Protein AF-A0AAP0MNE0-F1 (afdb_monomer)

Mean predicted aligned error: 12.61 Å

Organism: NCBI:txid2935761

Foldseek 3Di:
DPDDDPVNVVLVVLLVVLVVVCVVPLQPLVSLVVNLVSCVVVVNPVVSVVSVVSSVPPNPLVVLLVVLVVVCVVCLQDVVSLVVNLVSCVVDHQLVVSLVSLVVSCVSHVPNPVSLLVSLLSVCVRVVLPVVPCPSNLVSLLSLLVSDPVSVVSLVVSLVSCLVPDLVSSQVSLVSVCVRPPDPDPPVVVSVVSNVVSVVD

Radius of gyration: 24.36 Å; Cα contacts (8 Å, |Δi|>4): 151; chains: 1; bounding box: 67×33×64 Å

pLDDT: mean 77.34, std 8.61, range [44.5, 90.19]

Structure (mmCIF, N/CA/C/O backbone):
data_AF-A0AAP0MNE0-F1
#
_entry.id   AF-A0AAP0MNE0-F1
#
loop_
_atom_site.group_PDB
_atom_site.id
_atom_site.type_symbol
_atom_site.label_atom_id
_atom_site.label_alt_id
_atom_site.label_comp_id
_atom_site.label_asym_id
_atom_site.label_entity_id
_atom_site.label_seq_id
_atom_site.pdbx_PDB_ins_code
_atom_site.Cartn_x
_atom_site.Cartn_y
_atom_site.Cartn_z
_atom_site.occupancy
_atom_site.B_iso_or_equiv
_atom_site.auth_seq_id
_atom_site.auth_comp_id
_atom_site.auth_asym_id
_atom_site.auth_atom_id
_atom_site.pdbx_PDB_model_num
ATOM 1 N N . MET A 1 1 ? 47.332 -18.007 -35.245 1.00 44.50 1 MET A N 1
ATOM 2 C CA . MET A 1 1 ? 46.512 -16.794 -35.451 1.00 44.50 1 MET A CA 1
ATOM 3 C C . MET A 1 1 ? 45.073 -17.239 -35.629 1.00 44.50 1 MET A C 1
ATOM 5 O O . MET A 1 1 ? 44.729 -17.752 -36.686 1.00 44.50 1 MET A O 1
ATOM 9 N N . THR A 1 2 ? 44.272 -17.176 -34.568 1.00 50.00 2 THR A N 1
ATOM 10 C CA . THR A 1 2 ? 42.841 -17.500 -34.613 1.00 50.00 2 THR A CA 1
ATOM 11 C C . THR A 1 2 ? 42.159 -16.516 -35.562 1.00 50.00 2 THR A C 1
ATOM 13 O O . THR A 1 2 ? 42.175 -15.311 -35.324 1.00 50.00 2 THR A O 1
ATOM 16 N N . ARG A 1 3 ? 41.641 -17.015 -36.692 1.00 56.16 3 ARG A N 1
ATOM 17 C CA . ARG A 1 3 ? 40.827 -16.216 -37.614 1.00 56.16 3 ARG A CA 1
ATOM 18 C C . ARG A 1 3 ? 39.570 -15.810 -36.853 1.00 56.16 3 ARG A C 1
ATOM 20 O O . ARG A 1 3 ? 38.719 -16.656 -36.611 1.00 56.16 3 ARG A O 1
ATOM 27 N N . VAL A 1 4 ? 39.495 -14.549 -36.435 1.00 61.28 4 VAL A N 1
ATOM 28 C CA . VAL A 1 4 ? 38.263 -13.978 -35.884 1.00 61.28 4 VAL A CA 1
ATOM 29 C C . VAL A 1 4 ? 37.208 -14.082 -36.979 1.00 61.28 4 VAL A C 1
ATOM 31 O O . VAL A 1 4 ? 37.441 -13.624 -38.100 1.00 61.28 4 VAL A O 1
ATOM 34 N N . ASN A 1 5 ? 36.094 -14.748 -36.681 1.00 76.12 5 ASN A N 1
ATOM 35 C CA . ASN A 1 5 ? 34.990 -14.884 -37.617 1.00 76.12 5 ASN A CA 1
ATOM 36 C C . ASN A 1 5 ? 34.454 -13.472 -37.947 1.00 76.12 5 ASN A C 1
ATOM 38 O O . ASN A 1 5 ? 34.131 -12.724 -37.019 1.00 76.12 5 ASN A O 1
ATOM 42 N N . PRO A 1 6 ? 34.369 -13.070 -39.230 1.00 72.62 6 PRO A N 1
ATOM 43 C CA . PRO A 1 6 ? 33.834 -11.766 -39.619 1.00 72.62 6 PRO A CA 1
ATOM 44 C C . PRO A 1 6 ? 32.443 -11.479 -39.039 1.00 72.62 6 PRO A C 1
ATOM 46 O O . PRO A 1 6 ? 32.148 -10.334 -38.706 1.00 72.62 6 PRO A O 1
ATOM 49 N N . GLU A 1 7 ? 31.610 -12.507 -38.866 1.00 73.19 7 GLU A N 1
ATOM 50 C CA . GLU A 1 7 ? 30.277 -12.370 -38.268 1.00 73.19 7 GLU A CA 1
ATOM 51 C C . GLU A 1 7 ? 30.346 -12.021 -36.774 1.00 73.19 7 GLU A C 1
ATOM 53 O O . GLU A 1 7 ? 29.685 -11.082 -36.335 1.00 73.19 7 GLU A O 1
ATOM 58 N N . GLU A 1 8 ? 31.218 -12.684 -36.009 1.00 74.25 8 GLU A N 1
ATOM 59 C CA . GLU A 1 8 ? 31.433 -12.386 -34.582 1.00 74.25 8 GLU A CA 1
ATOM 60 C C . GLU A 1 8 ? 31.978 -10.964 -34.371 1.00 74.25 8 GLU A C 1
ATOM 62 O O . GLU A 1 8 ? 31.623 -10.283 -33.406 1.00 74.25 8 GLU A O 1
ATOM 67 N N . TYR A 1 9 ? 32.815 -10.482 -35.295 1.00 73.94 9 TYR A N 1
ATOM 68 C CA . TYR A 1 9 ? 33.332 -9.114 -35.268 1.00 73.94 9 TYR A CA 1
ATOM 69 C C . TYR A 1 9 ? 32.230 -8.069 -35.505 1.00 73.94 9 TYR A C 1
ATOM 71 O O . TYR A 1 9 ? 32.172 -7.053 -34.806 1.00 73.94 9 TYR A O 1
ATOM 79 N N . LEU A 1 10 ? 31.327 -8.323 -36.458 1.00 74.94 10 LEU A N 1
ATOM 80 C CA . LEU A 1 10 ? 30.191 -7.445 -36.749 1.00 74.94 10 LEU A CA 1
ATOM 81 C C . LEU A 1 10 ? 29.183 -7.411 -35.592 1.00 74.94 10 LEU A C 1
ATOM 83 O O . LEU A 1 10 ? 28.689 -6.335 -35.248 1.00 74.94 10 LEU A O 1
ATOM 87 N N . GLU A 1 11 ? 28.916 -8.550 -34.951 1.00 77.50 11 GLU A N 1
ATOM 88 C CA . GLU A 1 11 ? 28.078 -8.619 -33.748 1.00 77.50 11 GLU A CA 1
ATOM 89 C C . GLU A 1 11 ? 28.698 -7.827 -32.584 1.00 77.50 11 GLU A C 1
ATOM 91 O O . GLU A 1 11 ? 28.041 -6.984 -31.967 1.00 77.50 11 GLU A O 1
ATOM 96 N N . ALA A 1 12 ? 29.998 -7.995 -32.326 1.00 75.75 12 ALA A N 1
ATOM 97 C CA . ALA A 1 12 ? 30.698 -7.237 -31.290 1.00 75.75 12 ALA A CA 1
ATOM 98 C C . ALA A 1 12 ? 30.634 -5.714 -31.522 1.00 75.75 12 ALA A C 1
ATOM 100 O O . ALA A 1 12 ? 30.436 -4.949 -30.569 1.00 75.75 12 ALA A O 1
ATOM 101 N N . LEU A 1 13 ? 30.739 -5.269 -32.779 1.00 79.06 13 LEU A N 1
ATOM 102 C CA . LEU A 1 13 ? 30.602 -3.861 -33.149 1.00 79.06 13 LEU A CA 1
ATOM 103 C C . LEU A 1 13 ? 29.180 -3.348 -32.867 1.00 79.06 13 LEU A C 1
ATOM 105 O O . LEU A 1 13 ? 29.029 -2.344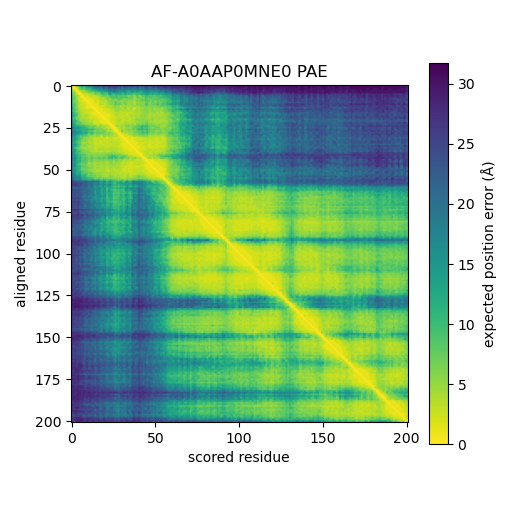 -32.165 1.00 79.06 13 LEU A O 1
ATOM 109 N N . GLN A 1 14 ? 28.149 -4.088 -33.294 1.00 82.44 14 GLN A N 1
ATOM 110 C CA . GLN A 1 14 ? 26.742 -3.760 -33.027 1.00 82.44 14 GLN A CA 1
ATOM 111 C C . GLN A 1 14 ? 26.446 -3.668 -31.523 1.00 82.44 14 GLN A C 1
ATOM 113 O O . GLN A 1 14 ? 25.808 -2.715 -31.068 1.00 82.44 14 GLN A O 1
ATOM 118 N N . LYS A 1 15 ? 26.950 -4.615 -30.719 1.00 82.06 15 LYS A N 1
ATOM 119 C CA . LYS A 1 15 ? 26.852 -4.577 -29.249 1.00 82.06 15 LYS A CA 1
ATOM 120 C C . LYS A 1 15 ? 27.493 -3.310 -28.676 1.00 82.06 15 LYS A C 1
ATOM 122 O O . LYS A 1 15 ? 26.913 -2.683 -27.787 1.00 82.06 15 LYS A O 1
ATOM 127 N N . SER A 1 16 ? 28.673 -2.932 -29.172 1.00 82.25 16 SER A N 1
ATOM 128 C CA . SER A 1 16 ? 29.427 -1.769 -28.690 1.00 82.25 16 SER A CA 1
ATOM 129 C C . SER A 1 16 ? 28.726 -0.438 -28.991 1.00 82.25 16 SER A C 1
ATOM 131 O O . SER A 1 16 ? 28.675 0.442 -28.126 1.00 82.25 16 SER A O 1
ATOM 133 N N . ASP A 1 17 ? 28.107 -0.318 -30.165 1.00 85.31 17 ASP A N 1
ATOM 134 C CA . ASP A 1 17 ? 27.377 0.880 -30.581 1.00 85.31 17 ASP A CA 1
ATOM 135 C C . ASP A 1 17 ? 26.067 1.038 -29.805 1.00 85.31 17 ASP A C 1
ATOM 137 O O . ASP A 1 17 ? 25.749 2.133 -29.328 1.00 85.31 17 ASP A O 1
ATOM 141 N N . LEU A 1 18 ? 25.345 -0.067 -29.587 1.00 84.06 18 LEU A N 1
ATOM 142 C CA . LEU A 1 18 ? 24.155 -0.094 -28.734 1.00 84.06 18 LEU A CA 1
ATOM 143 C C . LEU A 1 18 ? 24.494 0.308 -27.294 1.00 84.06 18 LEU A C 1
ATOM 145 O O . LEU A 1 18 ? 23.802 1.142 -26.708 1.00 84.06 18 LEU A O 1
ATOM 149 N N . LEU A 1 19 ? 25.592 -0.214 -26.741 1.00 83.38 19 LEU A N 1
ATOM 150 C CA . LEU A 1 19 ? 26.056 0.151 -25.404 1.00 83.38 19 LEU A CA 1
ATOM 151 C C . LEU A 1 19 ? 26.448 1.634 -25.318 1.00 83.38 19 LEU A C 1
ATOM 153 O O . LEU A 1 19 ? 26.125 2.299 -24.331 1.00 83.38 19 LEU A O 1
ATOM 157 N N . ARG A 1 20 ? 27.118 2.174 -26.344 1.00 85.50 20 ARG A N 1
ATOM 158 C CA . ARG A 1 20 ? 27.450 3.605 -26.426 1.00 85.50 20 ARG A CA 1
ATOM 159 C C . ARG A 1 20 ? 26.179 4.456 -26.442 1.00 85.50 20 ARG A C 1
ATOM 161 O O . ARG A 1 20 ? 26.101 5.434 -25.705 1.00 85.50 20 ARG A O 1
ATOM 168 N N . SER A 1 21 ? 25.169 4.057 -27.214 1.00 82.12 21 SER A N 1
ATOM 169 C CA . SER A 1 21 ? 23.877 4.750 -27.287 1.00 82.12 21 SER A CA 1
ATOM 170 C C . SER A 1 21 ? 23.129 4.738 -25.947 1.00 82.12 21 SER A C 1
ATOM 172 O O . SER A 1 21 ? 22.642 5.778 -25.508 1.00 82.12 21 SER A O 1
ATOM 174 N N . ILE A 1 22 ? 23.119 3.598 -25.248 1.00 81.44 22 ILE A N 1
ATOM 175 C CA . ILE A 1 22 ? 22.543 3.468 -23.900 1.00 81.44 22 ILE A CA 1
ATOM 176 C C . ILE A 1 22 ? 23.259 4.380 -22.893 1.00 81.44 22 ILE A C 1
ATOM 178 O O . ILE A 1 22 ? 22.603 5.028 -22.081 1.00 81.44 22 ILE A O 1
ATOM 182 N N . LYS A 1 23 ? 24.595 4.470 -22.949 1.00 80.50 23 LYS A N 1
ATOM 183 C CA . LYS A 1 23 ? 25.370 5.369 -22.074 1.00 80.50 23 LYS A CA 1
ATOM 184 C C . LYS A 1 23 ? 25.090 6.847 -22.350 1.00 80.50 23 LYS A C 1
ATOM 186 O O . LYS A 1 23 ? 25.072 7.629 -21.408 1.00 80.50 23 LYS A O 1
ATOM 191 N N . MET A 1 24 ? 24.870 7.217 -23.611 1.00 81.50 24 MET A N 1
ATOM 192 C CA . MET A 1 24 ? 24.566 8.599 -24.002 1.00 81.50 24 MET A CA 1
ATOM 193 C C . MET A 1 24 ? 23.132 9.011 -23.659 1.00 81.50 24 MET A C 1
ATOM 195 O O . MET A 1 24 ? 22.892 10.159 -23.302 1.00 81.50 24 MET A O 1
ATOM 199 N N . ASN A 1 25 ? 22.168 8.093 -23.763 1.00 73.12 25 ASN A N 1
ATOM 200 C CA . ASN A 1 25 ? 20.778 8.359 -23.419 1.00 73.12 25 ASN A CA 1
ATOM 201 C C . ASN A 1 25 ? 20.112 7.116 -22.815 1.00 73.12 25 ASN A C 1
ATOM 203 O O . ASN A 1 25 ? 19.477 6.322 -23.517 1.00 73.12 25 ASN A O 1
ATOM 207 N N . ARG A 1 26 ? 20.200 6.988 -21.484 1.00 70.94 26 ARG A N 1
ATOM 208 C CA . ARG A 1 26 ? 19.549 5.901 -20.735 1.00 70.94 26 ARG A CA 1
ATOM 209 C C . ARG A 1 26 ? 18.022 5.924 -20.834 1.00 70.94 26 ARG A C 1
ATOM 211 O O . ARG A 1 26 ? 17.403 4.877 -20.655 1.00 70.94 26 ARG A O 1
ATOM 218 N N . LYS A 1 27 ? 17.411 7.064 -21.186 1.00 68.00 27 LYS A N 1
ATOM 219 C CA . LYS A 1 27 ? 15.955 7.196 -21.342 1.00 68.00 27 LYS A CA 1
ATOM 220 C C . LYS A 1 27 ? 15.423 6.658 -22.682 1.00 68.00 27 LYS A C 1
ATOM 222 O O . LYS A 1 27 ? 14.220 6.650 -22.927 1.00 68.00 27 LYS A O 1
ATOM 227 N N . ASN A 1 28 ? 16.280 6.205 -23.592 1.00 73.94 28 ASN A N 1
ATOM 228 C CA . ASN A 1 28 ? 15.801 5.680 -24.864 1.00 73.94 28 ASN A CA 1
ATOM 229 C C . ASN A 1 28 ? 15.462 4.186 -24.760 1.00 73.94 28 ASN A C 1
ATOM 231 O O . ASN A 1 28 ? 16.306 3.330 -25.005 1.00 73.94 28 ASN A O 1
ATOM 235 N N . ALA A 1 29 ? 14.204 3.846 -24.473 1.00 66.25 29 ALA A N 1
ATOM 236 C CA . ALA A 1 29 ? 13.757 2.448 -24.412 1.00 66.25 29 ALA A CA 1
ATOM 237 C C . ALA A 1 29 ? 14.027 1.653 -25.715 1.00 66.25 29 ALA A C 1
ATOM 239 O O . ALA A 1 29 ? 14.182 0.429 -25.679 1.00 66.25 29 ALA A O 1
ATOM 240 N N . LYS A 1 30 ? 14.140 2.334 -26.869 1.00 74.38 30 LYS A N 1
ATOM 241 C CA . LYS A 1 30 ? 14.378 1.701 -28.177 1.00 74.38 30 LYS A CA 1
ATOM 242 C C . LYS A 1 30 ? 15.783 1.104 -28.323 1.00 74.38 30 LYS A C 1
ATOM 244 O O . LYS A 1 30 ? 15.965 0.265 -29.198 1.00 74.38 30 LYS A O 1
ATOM 249 N N . THR A 1 31 ? 16.757 1.485 -27.490 1.00 81.88 31 THR A N 1
ATOM 250 C CA . THR A 1 31 ? 18.142 0.965 -27.543 1.00 81.88 31 THR A CA 1
ATOM 251 C C . THR A 1 31 ? 18.363 -0.215 -26.595 1.00 81.88 31 THR A C 1
ATOM 253 O O . THR A 1 31 ? 19.124 -1.129 -26.913 1.00 81.88 31 THR A O 1
ATOM 256 N N . TRP A 1 32 ? 17.629 -0.261 -25.480 1.00 81.50 32 TRP A N 1
ATOM 257 C CA . TRP A 1 32 ? 17.704 -1.335 -24.486 1.00 81.50 32 TRP A CA 1
ATOM 258 C C . TRP A 1 32 ? 17.195 -2.687 -25.003 1.00 81.50 32 TRP A C 1
ATOM 260 O O . TRP A 1 32 ? 17.812 -3.719 -24.741 1.00 81.50 32 TRP A O 1
ATOM 270 N N . ILE A 1 33 ? 16.104 -2.702 -25.780 1.00 81.69 33 ILE A N 1
ATOM 271 C CA . ILE A 1 33 ? 15.502 -3.948 -26.290 1.00 81.69 33 ILE A CA 1
ATOM 272 C C . ILE A 1 33 ? 16.422 -4.666 -27.302 1.00 81.69 33 ILE A C 1
ATOM 274 O O . ILE A 1 33 ? 16.645 -5.871 -27.145 1.00 81.69 33 ILE A O 1
ATOM 278 N N . PRO A 1 34 ? 16.987 -3.993 -28.328 1.00 84.88 34 PRO A N 1
ATOM 279 C CA . PRO A 1 34 ? 17.970 -4.612 -29.218 1.00 84.88 34 PRO A CA 1
ATOM 280 C C . PRO A 1 34 ? 19.219 -5.109 -28.482 1.00 84.88 34 PRO A C 1
ATOM 282 O O . PRO A 1 34 ? 19.683 -6.213 -28.759 1.00 84.88 34 PRO A O 1
ATOM 285 N N . TYR A 1 35 ? 19.717 -4.350 -27.501 1.00 83.44 35 TYR A N 1
ATOM 286 C CA . TYR A 1 35 ? 20.879 -4.748 -26.703 1.00 83.44 35 TYR A CA 1
ATOM 287 C C . TYR A 1 35 ? 20.601 -6.011 -25.870 1.00 83.44 35 TYR A C 1
ATOM 289 O O . TYR A 1 35 ? 21.384 -6.960 -25.903 1.00 83.44 35 TYR A O 1
ATOM 297 N N . ALA A 1 36 ? 19.438 -6.100 -25.219 1.00 83.31 36 AL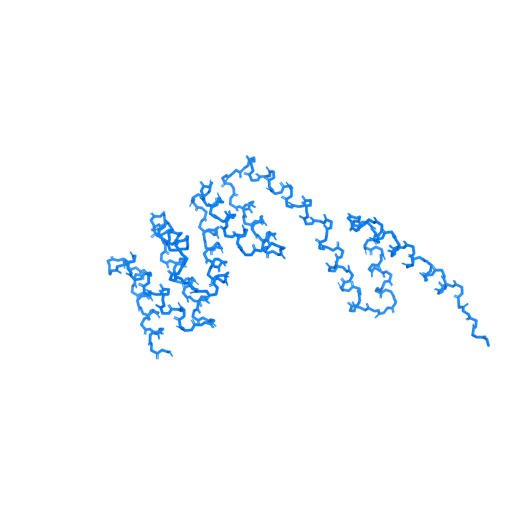A A N 1
ATOM 298 C CA . ALA A 1 36 ? 19.011 -7.304 -24.504 1.00 83.31 36 ALA A CA 1
ATOM 299 C C . ALA A 1 36 ? 18.889 -8.533 -25.423 1.00 83.31 36 ALA A C 1
ATOM 301 O O . ALA A 1 36 ? 19.286 -9.637 -25.048 1.00 83.31 36 ALA A O 1
ATOM 302 N N . ARG A 1 37 ? 18.373 -8.356 -26.650 1.00 83.50 37 ARG A N 1
ATOM 303 C CA . ARG A 1 37 ? 18.302 -9.437 -27.651 1.00 83.50 37 ARG A CA 1
ATOM 304 C C . ARG A 1 37 ? 19.687 -9.915 -28.073 1.00 83.50 37 ARG A C 1
ATOM 306 O O . ARG A 1 37 ? 19.869 -11.119 -28.234 1.00 83.50 37 ARG A O 1
ATOM 313 N N . HIS A 1 38 ? 20.645 -9.002 -28.216 1.00 84.56 38 HIS A N 1
ATOM 314 C CA . HIS A 1 38 ? 22.028 -9.346 -28.531 1.00 84.56 38 HIS A CA 1
ATOM 315 C C . HIS A 1 38 ? 22.671 -10.175 -27.411 1.00 84.56 38 HIS A C 1
ATOM 317 O O . HIS A 1 38 ? 23.262 -11.218 -27.672 1.00 84.56 38 HIS A O 1
ATOM 323 N N . VAL A 1 39 ? 22.526 -9.748 -26.153 1.00 82.00 39 VAL A N 1
ATOM 324 C CA . VAL A 1 39 ? 23.064 -10.477 -24.988 1.00 82.00 39 VAL A CA 1
ATOM 325 C C . VAL A 1 39 ? 22.415 -11.861 -24.853 1.00 82.00 39 VAL A C 1
ATOM 327 O O . VAL A 1 39 ? 23.096 -12.842 -24.566 1.00 82.00 39 VAL A O 1
ATOM 330 N N . LYS A 1 40 ? 21.115 -11.975 -25.157 1.00 82.88 40 LYS A N 1
ATOM 331 C CA . LYS A 1 40 ? 20.410 -13.264 -25.196 1.00 82.88 40 LYS A CA 1
ATOM 332 C C . LYS A 1 40 ? 20.950 -14.201 -26.286 1.00 82.88 40 LYS A C 1
ATOM 334 O O . LYS A 1 40 ? 21.098 -15.390 -26.022 1.00 82.88 40 LYS A O 1
ATOM 339 N N . ARG A 1 41 ? 21.213 -13.694 -27.499 1.00 81.12 41 ARG A N 1
ATOM 340 C CA . ARG A 1 41 ? 21.762 -14.497 -28.614 1.00 81.12 41 ARG A CA 1
ATOM 341 C C . ARG A 1 41 ? 23.159 -15.038 -28.314 1.00 81.12 41 ARG A C 1
ATOM 343 O O . ARG A 1 41 ? 23.447 -16.159 -28.703 1.00 81.12 41 ARG A O 1
ATOM 350 N N . ALA A 1 42 ? 23.954 -14.296 -27.546 1.00 78.56 42 ALA A N 1
ATOM 351 C CA . ALA A 1 42 ? 25.267 -14.729 -27.067 1.00 78.56 42 ALA A CA 1
ATOM 352 C C . ALA A 1 42 ? 25.217 -15.826 -25.974 1.00 78.56 42 ALA A C 1
ATOM 354 O O . ALA A 1 42 ? 26.255 -16.224 -25.460 1.00 78.56 42 ALA A O 1
ATOM 355 N N . GLY A 1 43 ? 24.028 -16.309 -25.585 1.00 78.88 43 GLY A N 1
ATOM 356 C CA . GLY A 1 43 ? 23.858 -17.362 -24.574 1.00 78.88 43 GLY A CA 1
ATOM 357 C C . GLY A 1 43 ? 23.865 -16.872 -23.119 1.00 78.88 43 GLY A C 1
ATOM 358 O O . GLY A 1 43 ? 23.651 -17.659 -22.199 1.00 78.88 43 GLY A O 1
ATOM 359 N N . GLU A 1 44 ? 24.034 -15.570 -22.877 1.00 81.38 44 GLU A N 1
ATOM 360 C CA . GLU A 1 44 ? 24.127 -14.987 -21.533 1.00 81.38 44 GLU A CA 1
ATOM 361 C C . GLU A 1 44 ? 22.740 -14.614 -20.967 1.00 81.38 44 GLU A C 1
ATOM 363 O O . GLU A 1 44 ? 22.389 -13.442 -20.804 1.00 81.38 44 GLU A O 1
ATOM 368 N N . LEU A 1 45 ? 21.912 -15.614 -20.646 1.00 76.44 45 LEU A N 1
ATOM 369 C CA . LEU A 1 45 ? 20.528 -15.394 -20.184 1.00 76.44 45 LEU A CA 1
ATOM 370 C C . LEU A 1 45 ? 20.425 -14.521 -18.920 1.00 76.44 45 LEU A C 1
ATOM 372 O O . LEU A 1 45 ? 19.565 -13.639 -18.848 1.00 76.44 45 LEU A O 1
ATOM 376 N N . ASN A 1 46 ? 21.314 -14.725 -17.945 1.00 79.06 46 ASN A N 1
ATOM 377 C CA . ASN A 1 46 ? 21.330 -13.935 -16.710 1.00 79.06 46 ASN A CA 1
ATOM 378 C C . ASN A 1 46 ? 21.693 -12.467 -16.979 1.00 79.06 46 ASN A C 1
ATOM 380 O O . ASN A 1 46 ? 21.063 -11.567 -16.427 1.00 79.06 46 ASN A O 1
ATOM 384 N N . ALA A 1 47 ? 22.648 -12.215 -17.877 1.00 79.75 47 ALA A N 1
ATOM 385 C CA . ALA A 1 47 ? 23.020 -10.859 -18.266 1.00 79.75 47 ALA A CA 1
ATOM 386 C C . ALA A 1 47 ? 21.889 -10.171 -19.046 1.00 79.75 47 ALA A C 1
ATOM 388 O O . ALA A 1 47 ? 21.593 -9.005 -18.795 1.00 79.75 47 ALA A O 1
ATOM 389 N N . ALA A 1 48 ? 21.186 -10.893 -19.927 1.00 80.62 48 ALA A N 1
ATOM 390 C CA . ALA A 1 48 ? 20.029 -10.358 -20.644 1.00 80.62 48 ALA A CA 1
ATOM 391 C C . ALA A 1 48 ? 18.904 -9.940 -19.683 1.00 80.62 48 ALA A C 1
ATOM 393 O O . ALA A 1 48 ? 18.293 -8.890 -19.877 1.00 80.62 48 ALA A O 1
ATOM 394 N N . LYS A 1 49 ? 18.663 -10.719 -18.620 1.00 80.06 49 LYS A N 1
ATOM 395 C CA . LYS A 1 49 ? 17.683 -10.379 -17.582 1.00 80.06 49 LYS A CA 1
ATOM 396 C C . LYS A 1 49 ? 18.063 -9.096 -16.841 1.00 80.06 49 LYS A C 1
ATOM 398 O O . LYS A 1 49 ? 17.233 -8.199 -16.746 1.00 80.06 49 LYS A O 1
ATOM 403 N N . ILE A 1 50 ? 19.318 -8.972 -16.410 1.00 81.56 50 ILE A N 1
ATOM 404 C CA . ILE A 1 50 ? 19.828 -7.767 -15.734 1.00 81.56 50 ILE A CA 1
ATOM 405 C C . ILE A 1 50 ? 19.708 -6.537 -16.644 1.00 81.56 50 ILE A C 1
ATOM 407 O O . ILE A 1 50 ? 19.284 -5.475 -16.202 1.00 81.56 50 ILE A O 1
ATOM 411 N N . VAL A 1 51 ? 20.031 -6.678 -17.932 1.00 81.44 51 VAL A N 1
ATOM 412 C CA . VAL A 1 51 ? 19.922 -5.595 -18.921 1.00 81.44 51 VAL A CA 1
ATOM 413 C C . VAL A 1 51 ? 18.476 -5.142 -19.121 1.00 81.44 51 VAL A C 1
ATOM 415 O O . VAL A 1 51 ? 18.222 -3.943 -19.203 1.00 81.44 51 VAL A O 1
ATOM 418 N N . ILE A 1 52 ? 17.527 -6.079 -19.202 1.00 77.38 52 ILE A N 1
ATOM 419 C CA . ILE A 1 52 ? 16.097 -5.760 -19.307 1.00 77.38 52 ILE A CA 1
ATOM 420 C C . ILE A 1 52 ? 15.625 -5.065 -18.031 1.00 77.38 52 ILE A C 1
ATOM 422 O O . ILE A 1 52 ? 14.957 -4.038 -18.104 1.00 77.38 52 ILE A O 1
ATOM 426 N N . GLU A 1 53 ? 15.999 -5.593 -16.867 1.00 76.88 53 GLU A N 1
ATOM 427 C CA . GLU A 1 53 ? 15.656 -4.997 -15.579 1.00 76.88 53 GLU A CA 1
ATOM 428 C C . GLU A 1 53 ? 16.191 -3.568 -15.463 1.00 76.88 53 GLU A C 1
ATOM 430 O O . GLU A 1 53 ? 15.448 -2.685 -15.046 1.00 76.88 53 GLU A O 1
ATOM 435 N N . GLU A 1 54 ? 17.431 -3.312 -15.877 1.00 77.25 54 GLU A N 1
ATOM 436 C CA . GLU A 1 54 ? 18.036 -1.979 -15.842 1.00 77.25 54 GLU A CA 1
ATOM 437 C C . GLU A 1 54 ? 17.395 -1.021 -16.855 1.00 77.25 54 GLU A C 1
ATOM 439 O O . GLU A 1 54 ? 17.033 0.105 -16.511 1.00 77.25 54 GLU A O 1
ATOM 444 N N . GLY A 1 55 ? 17.152 -1.490 -18.080 1.00 72.12 55 GLY A N 1
ATOM 445 C CA . GLY A 1 55 ? 16.490 -0.704 -19.122 1.00 72.12 55 GLY A CA 1
ATOM 446 C C . GLY A 1 55 ? 15.033 -0.362 -18.811 1.00 72.12 55 GLY A C 1
ATOM 447 O O . GLY A 1 55 ? 14.515 0.632 -19.314 1.00 72.12 55 GLY A O 1
ATOM 448 N N . CYS A 1 56 ? 14.369 -1.142 -17.958 1.00 69.81 56 CYS A N 1
ATOM 449 C CA . CYS A 1 56 ? 13.015 -0.860 -17.486 1.00 69.81 56 CYS A CA 1
ATOM 450 C C . CYS A 1 56 ? 12.962 0.075 -16.267 1.00 69.81 56 CYS A C 1
ATOM 452 O O . CYS A 1 56 ? 11.877 0.561 -15.945 1.00 69.81 56 CYS A O 1
ATOM 454 N N . LYS A 1 57 ? 14.078 0.317 -15.567 1.00 67.75 57 LYS A N 1
ATOM 455 C CA . LYS A 1 57 ? 14.094 1.166 -14.363 1.00 67.75 57 LYS A CA 1
ATOM 456 C C . LYS A 1 57 ? 14.033 2.656 -14.691 1.00 67.75 57 LYS A C 1
ATOM 458 O O . LYS A 1 57 ? 13.294 3.371 -14.029 1.00 67.75 57 LYS A O 1
ATOM 463 N N . GLU A 1 58 ? 14.777 3.121 -15.693 1.00 62.47 58 GLU A N 1
ATOM 464 C CA . GLU A 1 58 ? 15.014 4.565 -15.861 1.00 62.47 58 GLU A CA 1
ATOM 465 C C . GLU A 1 58 ? 14.055 5.316 -16.810 1.00 62.47 58 GLU A C 1
ATOM 467 O O . GLU A 1 58 ? 13.523 6.346 -16.398 1.00 62.47 58 GLU A O 1
ATOM 472 N N . PRO A 1 59 ? 13.788 4.867 -18.053 1.00 60.09 59 PRO A N 1
ATOM 473 C CA . PRO A 1 59 ? 12.942 5.624 -18.981 1.00 60.09 59 PRO A CA 1
ATOM 474 C C . PRO A 1 59 ? 11.452 5.588 -18.670 1.00 60.09 59 PRO A C 1
ATOM 476 O O . PRO A 1 59 ? 10.774 6.605 -18.682 1.00 60.09 59 PRO A O 1
ATOM 479 N N . LEU A 1 60 ? 10.928 4.390 -18.426 1.00 64.81 60 LEU A N 1
ATOM 480 C CA . LEU A 1 60 ? 9.483 4.158 -18.418 1.00 64.81 60 LEU A CA 1
ATOM 481 C C . LEU A 1 60 ? 8.826 4.641 -17.126 1.00 64.81 60 LEU A C 1
ATOM 483 O O . LEU A 1 60 ? 7.630 4.899 -17.098 1.00 64.81 60 LEU A O 1
ATOM 487 N N . TYR A 1 61 ? 9.606 4.744 -16.055 1.00 68.12 61 TYR A N 1
ATOM 488 C CA . TYR A 1 61 ? 9.091 5.008 -14.724 1.00 68.12 61 TYR A CA 1
ATOM 489 C C . TYR A 1 61 ? 8.828 6.495 -14.474 1.00 68.12 61 TYR A C 1
ATOM 491 O O . TYR A 1 61 ? 7.751 6.840 -13.997 1.00 68.12 61 TYR A O 1
ATOM 499 N N . ALA A 1 62 ? 9.777 7.372 -14.819 1.00 70.44 62 ALA A N 1
ATOM 500 C CA . ALA A 1 62 ? 9.605 8.817 -14.662 1.00 70.44 62 ALA A CA 1
ATOM 501 C C . ALA A 1 62 ? 8.448 9.336 -15.531 1.00 70.44 62 ALA A C 1
ATOM 503 O O . ALA A 1 62 ? 7.609 10.099 -15.053 1.00 70.44 62 ALA A O 1
ATOM 504 N N . ASP A 1 63 ? 8.358 8.844 -16.768 1.00 76.56 63 ASP A N 1
ATOM 505 C CA . ASP A 1 63 ? 7.275 9.182 -17.688 1.00 76.56 63 ASP A CA 1
ATOM 506 C C . ASP A 1 63 ? 5.929 8.632 -17.181 1.00 76.56 63 ASP A C 1
ATOM 508 O O . ASP A 1 63 ? 4.931 9.352 -17.166 1.00 76.56 63 ASP A O 1
ATOM 512 N N . ALA A 1 64 ? 5.889 7.389 -16.678 1.00 78.50 64 ALA A N 1
ATOM 513 C CA . ALA A 1 64 ? 4.675 6.814 -16.093 1.00 78.50 64 ALA A CA 1
ATOM 514 C C . ALA A 1 64 ? 4.221 7.548 -14.822 1.00 78.50 64 ALA A C 1
ATOM 516 O O . ALA A 1 64 ? 3.029 7.808 -14.668 1.00 78.50 64 ALA A O 1
ATOM 517 N N . LEU A 1 65 ? 5.145 7.925 -13.931 1.00 81.00 65 LEU A N 1
ATOM 518 C CA . LEU A 1 65 ? 4.831 8.744 -12.761 1.00 81.00 65 LEU A CA 1
ATOM 519 C C . LEU A 1 65 ? 4.284 10.108 -13.165 1.00 81.00 65 LEU A C 1
ATOM 521 O O . LEU A 1 65 ? 3.331 10.570 -12.554 1.00 81.00 65 LEU A O 1
ATOM 525 N N . GLN A 1 66 ? 4.855 10.751 -14.184 1.00 83.25 66 GLN A N 1
ATOM 526 C CA . GLN A 1 66 ? 4.382 12.055 -14.639 1.00 83.25 66 GLN A CA 1
ATOM 527 C C . GLN A 1 66 ? 2.965 11.971 -15.219 1.00 83.25 66 GLN A C 1
ATOM 529 O O . GLN A 1 66 ? 2.123 12.817 -14.915 1.00 83.25 66 GLN A O 1
ATOM 534 N N . VAL A 1 67 ? 2.679 10.930 -16.004 1.00 82.62 67 VAL A N 1
ATOM 535 C CA . VAL A 1 67 ? 1.333 10.666 -16.531 1.00 82.62 67 VAL A CA 1
ATOM 536 C C . VAL A 1 67 ? 0.351 10.386 -15.395 1.00 82.62 67 VAL A C 1
ATOM 538 O O . VAL A 1 67 ? -0.721 10.986 -15.363 1.00 82.62 67 VAL A O 1
ATOM 541 N N . LEU A 1 68 ? 0.715 9.529 -14.439 1.00 84.00 68 LEU A N 1
ATOM 542 C CA . LEU A 1 68 ? -0.149 9.201 -13.307 1.00 84.00 68 LEU A CA 1
ATOM 543 C C . LEU A 1 68 ? -0.355 10.391 -12.364 1.00 84.00 68 LEU A C 1
ATOM 545 O O . LEU A 1 68 ? -1.481 10.636 -11.953 1.00 84.00 68 LEU A O 1
ATOM 549 N N . ALA A 1 69 ? 0.676 11.193 -12.095 1.00 84.19 69 ALA A N 1
ATOM 550 C CA . ALA A 1 69 ? 0.560 12.426 -11.318 1.00 84.19 69 ALA A CA 1
ATOM 551 C C . ALA A 1 69 ? -0.342 13.457 -12.009 1.00 84.19 69 ALA A C 1
ATOM 553 O O . ALA A 1 69 ? -1.053 14.215 -11.355 1.00 84.19 69 ALA A O 1
ATOM 554 N N . ARG A 1 70 ? -0.349 13.492 -13.346 1.00 86.19 70 ARG A N 1
ATOM 555 C CA . ARG A 1 70 ? -1.315 14.310 -14.080 1.00 86.19 70 ARG A CA 1
ATOM 556 C C . ARG A 1 70 ? -2.723 13.724 -13.990 1.00 86.19 70 ARG A C 1
ATOM 558 O O . ARG A 1 70 ? -3.680 14.481 -13.855 1.00 86.19 70 ARG A O 1
ATOM 565 N N . ALA A 1 71 ? -2.845 12.402 -14.041 1.00 84.56 71 ALA A N 1
ATOM 566 C CA . ALA A 1 71 ? -4.118 11.706 -13.930 1.00 84.56 71 ALA A CA 1
ATOM 567 C C . ALA A 1 71 ? -4.756 11.882 -12.541 1.00 84.56 71 ALA A C 1
ATOM 569 O O . ALA A 1 71 ? -5.955 12.122 -12.479 1.00 84.56 71 ALA A O 1
ATOM 570 N N . THR A 1 72 ? -3.983 11.880 -11.449 1.00 86.81 72 THR A N 1
ATOM 571 C CA . THR A 1 72 ? -4.505 12.147 -10.094 1.00 86.81 72 THR A CA 1
ATOM 572 C C . THR A 1 72 ? -5.029 13.574 -9.931 1.00 86.81 72 THR A C 1
ATOM 574 O O . THR A 1 72 ? -5.972 13.796 -9.178 1.00 86.81 72 THR A O 1
ATOM 577 N N . MET A 1 73 ? -4.469 14.551 -10.657 1.00 86.25 73 MET A N 1
ATOM 578 C CA . MET A 1 73 ? -4.996 15.924 -10.677 1.00 86.25 73 MET A CA 1
ATOM 579 C C . MET A 1 73 ? -6.318 16.038 -11.443 1.00 86.25 73 MET A C 1
ATOM 581 O O . MET A 1 73 ? -7.164 16.847 -11.076 1.00 86.25 73 MET A O 1
ATOM 585 N N . LEU A 1 74 ? -6.476 15.273 -12.526 1.00 87.31 74 LEU A N 1
ATOM 586 C CA . LEU A 1 74 ? -7.681 15.294 -13.360 1.00 87.31 74 LEU A CA 1
ATOM 587 C C . LEU A 1 74 ? -8.816 14.455 -12.760 1.00 87.31 74 LEU A C 1
ATOM 589 O O . LEU A 1 74 ? -9.979 14.824 -12.883 1.00 87.31 74 LEU A O 1
ATOM 593 N N . PHE A 1 75 ? -8.466 13.352 -12.100 1.00 86.38 75 PHE A N 1
ATOM 594 C CA . PHE A 1 75 ? -9.390 12.365 -11.552 1.00 86.38 75 PHE A CA 1
ATOM 595 C C . PHE A 1 75 ? -9.031 12.048 -10.089 1.00 86.38 75 PHE A C 1
ATOM 597 O O . PHE A 1 75 ? -8.578 10.945 -9.780 1.00 86.38 75 PHE A O 1
ATOM 604 N N . PRO A 1 76 ? -9.205 13.008 -9.162 1.00 86.12 76 PRO A N 1
ATOM 605 C CA . PRO A 1 76 ? -8.824 12.824 -7.761 1.00 86.12 76 PRO A CA 1
ATOM 606 C C . PRO A 1 76 ? -9.676 11.778 -7.030 1.00 86.12 76 PRO A C 1
ATOM 608 O O . PRO A 1 76 ? -9.220 11.222 -6.036 1.00 86.12 76 PRO A O 1
ATOM 611 N N . SER A 1 77 ? -10.883 11.493 -7.522 1.00 83.44 77 SER A N 1
ATOM 612 C CA . SER A 1 77 ? -11.813 10.529 -6.923 1.00 83.44 77 SER A CA 1
ATOM 613 C C . SER A 1 77 ? -11.506 9.069 -7.277 1.00 83.44 77 SER A C 1
ATOM 615 O O . SER A 1 77 ? -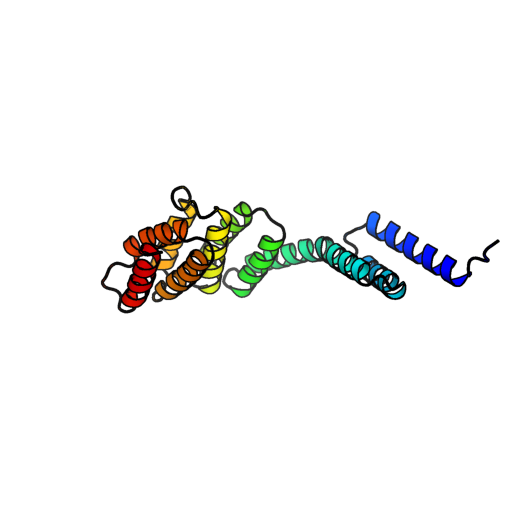12.031 8.173 -6.629 1.00 83.44 77 SER A O 1
ATOM 617 N N . GLU A 1 78 ? -10.664 8.814 -8.282 1.00 87.00 78 GLU A N 1
ATOM 618 C CA . GLU A 1 78 ? -10.424 7.468 -8.814 1.00 87.00 78 GLU A CA 1
ATOM 619 C C . GLU A 1 78 ? -9.326 6.725 -8.038 1.00 87.00 78 GLU A C 1
ATOM 621 O O . GLU A 1 78 ? -8.129 6.989 -8.199 1.00 87.00 78 GLU A O 1
ATOM 626 N N . GLU A 1 79 ? -9.715 5.733 -7.234 1.00 87.19 79 GLU A N 1
ATOM 627 C CA . GLU A 1 79 ? -8.786 4.961 -6.394 1.00 87.19 79 GLU A CA 1
ATOM 628 C C . GLU A 1 79 ? -7.717 4.204 -7.197 1.00 87.19 79 GLU A C 1
ATOM 630 O O . GLU A 1 79 ? -6.568 4.074 -6.766 1.00 87.19 79 GLU A O 1
ATOM 635 N N . VAL A 1 80 ? -8.066 3.737 -8.400 1.00 88.00 80 VAL A N 1
ATOM 636 C CA . VAL A 1 80 ? -7.195 2.901 -9.240 1.00 88.00 80 VAL A CA 1
ATOM 637 C C . VAL A 1 80 ? -5.928 3.661 -9.627 1.00 88.00 80 VAL A C 1
ATOM 639 O O . VAL A 1 80 ? -4.832 3.093 -9.648 1.00 88.00 80 VAL A O 1
ATOM 642 N N . ILE A 1 81 ? -6.063 4.962 -9.890 1.00 87.50 81 ILE A N 1
ATOM 643 C CA . ILE A 1 81 ? -4.956 5.838 -10.275 1.00 87.50 81 ILE A CA 1
ATOM 644 C C . ILE A 1 81 ? -4.037 6.064 -9.073 1.00 87.50 81 ILE A C 1
ATOM 646 O O . ILE A 1 81 ? -2.815 5.947 -9.202 1.00 87.50 81 ILE A O 1
ATOM 650 N N . TRP A 1 82 ? -4.602 6.307 -7.888 1.00 90.19 82 TRP A N 1
ATOM 651 C CA . TRP A 1 82 ? -3.833 6.448 -6.651 1.00 90.19 82 TRP A CA 1
ATOM 652 C C . TRP A 1 82 ? -3.064 5.174 -6.301 1.00 90.19 82 TRP A C 1
ATOM 654 O O . TRP A 1 82 ? -1.868 5.241 -6.017 1.00 90.19 82 TRP A O 1
ATOM 664 N N . LEU A 1 83 ? -3.699 4.005 -6.406 1.00 88.31 83 LEU A N 1
ATOM 665 C CA . LEU A 1 83 ? -3.057 2.711 -6.166 1.00 88.31 83 LEU A CA 1
ATOM 666 C C . LEU A 1 83 ? -1.942 2.419 -7.177 1.00 88.31 83 LEU A C 1
ATOM 668 O O . LEU A 1 83 ? -0.869 1.943 -6.795 1.00 88.31 83 LEU A O 1
ATOM 672 N N . ALA A 1 84 ? -2.163 2.713 -8.461 1.00 86.69 84 ALA A N 1
ATOM 673 C CA . ALA A 1 84 ? -1.135 2.582 -9.491 1.00 86.69 84 ALA A CA 1
ATOM 674 C C . ALA A 1 84 ? 0.066 3.494 -9.197 1.00 86.69 84 ALA A C 1
ATOM 676 O O . ALA A 1 84 ? 1.213 3.044 -9.251 1.00 86.69 84 ALA A O 1
ATOM 677 N N . THR A 1 85 ? -0.198 4.741 -8.808 1.00 87.44 85 THR A N 1
ATOM 678 C CA . THR A 1 85 ? 0.837 5.721 -8.457 1.00 87.44 85 THR A CA 1
ATOM 679 C C . THR A 1 85 ? 1.614 5.280 -7.218 1.00 87.44 85 THR A C 1
ATOM 681 O O . THR A 1 85 ? 2.840 5.248 -7.248 1.00 87.44 85 THR A O 1
ATOM 684 N N . ALA A 1 86 ? 0.926 4.831 -6.165 1.00 87.38 86 ALA A N 1
ATOM 685 C CA . ALA A 1 86 ? 1.540 4.328 -4.938 1.00 87.38 86 ALA A CA 1
ATOM 686 C C . ALA A 1 86 ? 2.477 3.136 -5.199 1.00 87.38 86 ALA A C 1
ATOM 688 O O . ALA A 1 86 ? 3.573 3.058 -4.644 1.00 87.38 86 ALA A O 1
ATOM 689 N N . ARG A 1 87 ? 2.068 2.204 -6.073 1.00 85.50 87 ARG A N 1
ATOM 690 C CA . ARG A 1 87 ? 2.894 1.052 -6.477 1.00 85.50 87 ARG A CA 1
ATOM 691 C C . ARG A 1 87 ? 4.151 1.478 -7.217 1.00 85.50 87 ARG A C 1
ATOM 693 O O . ARG A 1 87 ? 5.189 0.843 -7.034 1.00 85.50 87 ARG A O 1
ATOM 700 N N . LEU A 1 88 ? 4.053 2.521 -8.042 1.00 82.12 88 LEU A N 1
ATOM 701 C CA . LEU A 1 88 ? 5.225 3.108 -8.666 1.00 82.12 88 LEU A CA 1
ATOM 702 C C . LEU A 1 88 ? 6.119 3.724 -7.589 1.00 82.12 88 LEU A C 1
ATOM 704 O O . LEU A 1 88 ? 7.213 3.198 -7.401 1.00 82.12 88 LEU A O 1
ATOM 708 N N . VAL A 1 89 ? 5.637 4.718 -6.830 1.00 82.69 89 VAL A N 1
ATOM 709 C CA . VAL A 1 89 ? 6.401 5.448 -5.791 1.00 82.69 89 VAL A CA 1
ATOM 710 C C . VAL A 1 89 ? 7.148 4.489 -4.860 1.00 82.69 89 VAL A C 1
ATOM 712 O O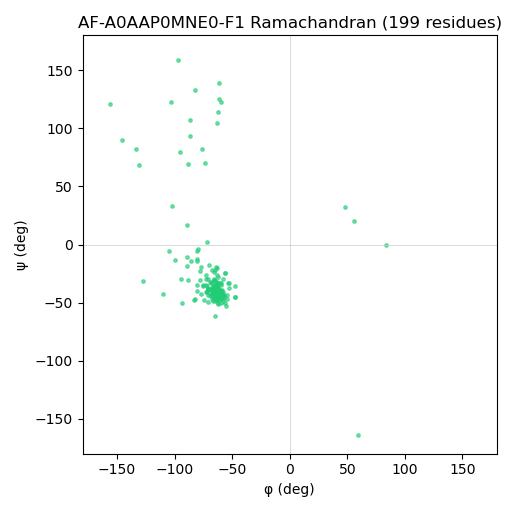 . VAL A 1 89 ? 8.348 4.638 -4.638 1.00 82.69 89 VAL A O 1
ATOM 715 N N . LYS A 1 90 ? 6.482 3.422 -4.402 1.00 83.19 90 LYS A N 1
ATOM 716 C CA . LYS A 1 90 ? 7.075 2.376 -3.553 1.00 83.19 90 LYS A CA 1
ATOM 717 C C . LYS A 1 90 ? 8.353 1.747 -4.127 1.00 83.19 90 LYS A C 1
ATOM 719 O O . LYS A 1 90 ? 9.215 1.317 -3.365 1.00 83.19 90 LYS A O 1
ATOM 724 N N . LYS A 1 91 ? 8.468 1.626 -5.449 1.00 75.94 91 LYS A N 1
ATOM 725 C CA . LYS A 1 91 ? 9.607 0.983 -6.116 1.00 75.94 91 LYS A CA 1
ATOM 726 C C . LYS A 1 91 ? 10.876 1.840 -6.070 1.00 75.94 91 LYS A C 1
ATOM 728 O O . LYS A 1 91 ? 11.962 1.274 -6.162 1.00 75.94 91 LYS A O 1
ATOM 733 N N . ASN A 1 92 ? 10.744 3.162 -5.973 1.00 66.81 92 ASN A N 1
ATOM 734 C CA . ASN A 1 92 ? 11.835 4.085 -6.286 1.00 66.81 92 ASN A CA 1
ATOM 735 C C . ASN A 1 92 ? 12.141 5.094 -5.173 1.00 66.81 92 ASN A C 1
ATOM 737 O O . ASN A 1 92 ? 13.295 5.487 -5.024 1.00 66.81 92 ASN A O 1
ATOM 741 N N . ASP A 1 93 ? 11.132 5.503 -4.403 1.00 64.50 93 ASP A N 1
ATOM 742 C CA . ASP A 1 93 ? 11.271 6.592 -3.440 1.00 64.50 93 ASP A CA 1
ATOM 743 C C . ASP A 1 93 ? 11.534 6.115 -2.009 1.00 64.50 93 ASP A C 1
ATOM 745 O O . ASP A 1 93 ? 11.249 4.985 -1.599 1.00 64.50 93 ASP A O 1
ATOM 749 N N . THR A 1 94 ? 12.089 7.028 -1.214 1.00 68.19 94 THR A N 1
ATOM 750 C CA . THR A 1 94 ? 12.247 6.866 0.227 1.00 68.19 94 THR A CA 1
ATOM 751 C C . THR A 1 94 ? 10.886 6.708 0.891 1.00 68.19 94 THR A C 1
ATOM 753 O O . THR A 1 94 ? 9.931 7.425 0.604 1.00 68.19 94 THR A O 1
ATOM 756 N N . ARG A 1 95 ? 10.812 5.791 1.858 1.00 72.00 95 ARG A N 1
ATOM 757 C CA . ARG A 1 95 ? 9.586 5.469 2.604 1.00 72.00 95 ARG A CA 1
ATOM 758 C C . ARG A 1 95 ? 8.827 6.693 3.124 1.00 72.00 95 ARG A C 1
ATOM 760 O O . ARG A 1 95 ? 7.608 6.681 3.091 1.00 72.00 95 ARG A O 1
ATOM 767 N N . ASN A 1 96 ? 9.517 7.752 3.545 1.00 73.88 96 ASN A N 1
ATOM 768 C CA . ASN A 1 96 ? 8.874 8.981 4.025 1.00 73.88 96 ASN A CA 1
ATOM 769 C C . ASN A 1 96 ? 8.035 9.679 2.940 1.00 73.88 96 ASN A C 1
ATOM 771 O O . ASN A 1 96 ? 6.929 10.121 3.227 1.00 73.88 96 ASN A O 1
ATOM 775 N N . VAL A 1 97 ? 8.516 9.701 1.693 1.00 78.50 97 VAL A N 1
ATOM 776 C CA . VAL A 1 97 ? 7.780 10.259 0.545 1.00 78.50 97 VAL A CA 1
ATOM 777 C C . VAL A 1 97 ? 6.514 9.449 0.283 1.00 78.50 97 VAL A C 1
ATOM 779 O O . VAL A 1 97 ? 5.458 10.015 0.020 1.00 78.50 97 VAL A O 1
ATOM 782 N N . LEU A 1 98 ? 6.596 8.123 0.420 1.00 82.50 98 LEU A N 1
ATOM 783 C CA . LEU A 1 98 ? 5.442 7.241 0.274 1.00 82.50 98 LEU A CA 1
ATOM 784 C C . LEU A 1 98 ? 4.388 7.486 1.371 1.00 82.50 98 LEU A C 1
ATOM 786 O O . LEU A 1 98 ? 3.197 7.486 1.078 1.00 82.50 98 LEU A O 1
ATOM 790 N N . ILE A 1 99 ? 4.809 7.733 2.617 1.00 80.69 99 ILE A N 1
ATOM 791 C CA . ILE A 1 99 ? 3.903 8.071 3.731 1.00 80.69 99 ILE A CA 1
ATOM 792 C C . ILE A 1 99 ? 3.172 9.386 3.448 1.00 80.69 99 ILE A C 1
ATOM 794 O O . ILE A 1 99 ? 1.947 9.430 3.540 1.00 80.69 99 ILE A O 1
ATOM 798 N N . ASP A 1 100 ? 3.906 10.439 3.083 1.00 83.19 100 ASP A N 1
ATOM 799 C CA . ASP A 1 100 ? 3.311 11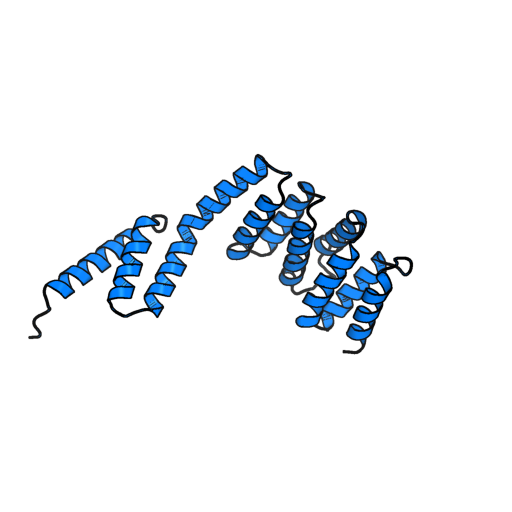.746 2.790 1.00 83.19 100 ASP A CA 1
ATOM 800 C C . ASP A 1 100 ? 2.392 11.681 1.558 1.00 83.19 100 ASP A C 1
ATOM 802 O O . ASP A 1 100 ? 1.324 12.293 1.549 1.00 83.19 100 ASP A O 1
ATOM 806 N N . PHE A 1 101 ? 2.745 10.861 0.562 1.00 87.56 101 PHE A N 1
ATOM 807 C CA . PHE A 1 101 ? 1.881 10.565 -0.577 1.00 87.56 101 PHE A CA 1
ATOM 808 C C . PHE A 1 101 ? 0.559 9.922 -0.146 1.00 87.56 101 PHE A C 1
ATOM 810 O O . PHE A 1 101 ? -0.492 10.355 -0.608 1.00 87.56 101 PHE A O 1
ATOM 817 N N . PHE A 1 102 ? 0.581 8.912 0.731 1.00 87.38 102 PHE A N 1
ATOM 818 C CA . PHE A 1 102 ? -0.652 8.267 1.188 1.00 87.38 102 PHE A CA 1
ATOM 819 C C . PHE A 1 102 ? -1.541 9.217 1.976 1.00 87.38 102 PHE A C 1
ATOM 821 O O . PHE A 1 102 ? -2.741 9.212 1.737 1.00 87.38 102 PHE A O 1
ATOM 828 N N . ILE A 1 103 ? -0.968 10.046 2.855 1.00 85.06 103 ILE A N 1
ATOM 829 C CA . ILE A 1 103 ? -1.721 11.072 3.594 1.00 85.06 103 ILE A CA 1
ATOM 830 C C . ILE A 1 103 ? -2.425 12.011 2.608 1.00 85.06 103 ILE A C 1
ATOM 832 O O . ILE A 1 103 ? -3.622 12.247 2.728 1.00 85.06 103 ILE A O 1
ATOM 836 N N . TYR A 1 104 ? -1.717 12.468 1.575 1.00 87.81 104 TYR A N 1
ATOM 837 C CA . TYR A 1 104 ? -2.315 13.308 0.541 1.00 87.81 104 TYR A CA 1
ATOM 838 C C . TYR A 1 104 ? -3.384 12.576 -0.287 1.00 87.81 104 TYR A C 1
ATOM 840 O O . TYR A 1 104 ? -4.424 13.144 -0.612 1.00 87.81 104 TYR A O 1
ATOM 848 N N . ALA A 1 105 ? -3.145 11.314 -0.641 1.00 88.50 105 ALA A N 1
ATOM 849 C CA . ALA A 1 105 ? -4.044 10.534 -1.483 1.00 88.50 105 ALA A CA 1
ATOM 850 C C . ALA A 1 105 ? -5.377 10.238 -0.776 1.00 88.50 105 ALA A C 1
ATOM 852 O O . ALA A 1 105 ? -6.439 10.373 -1.384 1.00 88.50 105 ALA A O 1
ATOM 853 N N . VAL A 1 106 ? -5.338 9.892 0.514 1.00 87.62 106 VAL A N 1
ATOM 854 C CA . VAL A 1 106 ? -6.554 9.594 1.285 1.00 87.62 106 VAL A CA 1
ATOM 855 C C . VAL A 1 106 ? -7.388 10.843 1.574 1.00 87.62 106 VAL A C 1
ATOM 857 O O . VAL A 1 106 ? -8.611 10.758 1.584 1.00 87.62 106 VAL A O 1
ATOM 860 N N . GLU A 1 107 ? -6.767 12.023 1.697 1.00 87.00 107 GLU A N 1
ATOM 861 C CA . GLU A 1 107 ? -7.494 13.303 1.767 1.00 87.00 107 GLU A CA 1
ATOM 862 C C . GLU A 1 107 ? -8.300 13.592 0.491 1.00 87.00 107 GLU A C 1
ATOM 864 O O . GLU A 1 107 ? -9.304 14.305 0.533 1.00 87.00 107 GLU A O 1
ATOM 869 N N . LYS A 1 108 ? -7.862 13.068 -0.661 1.00 87.25 108 LYS A N 1
ATOM 870 C CA . LYS A 1 108 ? -8.568 13.215 -1.944 1.00 87.25 108 LYS A CA 1
ATOM 871 C C . LYS A 1 108 ? -9.598 12.121 -2.184 1.00 87.25 108 LYS A C 1
ATOM 873 O O . LYS A 1 108 ? -10.605 12.390 -2.833 1.00 87.25 108 LYS A O 1
ATOM 878 N N . CYS A 1 109 ? -9.361 10.923 -1.658 1.00 85.94 109 CYS A N 1
ATOM 879 C CA . CYS A 1 109 ? -10.227 9.767 -1.838 1.00 85.94 109 CYS A CA 1
ATOM 880 C C . CYS A 1 109 ? -10.461 9.057 -0.494 1.00 85.94 109 CYS A C 1
ATOM 882 O O . CYS A 1 109 ? -9.803 8.069 -0.165 1.00 85.94 109 CYS A O 1
ATOM 884 N N . LEU A 1 110 ? -11.409 9.584 0.288 1.00 84.25 110 LEU A N 1
ATOM 885 C CA . LEU A 1 110 ? -11.723 9.080 1.632 1.00 84.25 110 LEU A CA 1
ATOM 886 C C . LEU A 1 110 ? -12.355 7.682 1.602 1.00 84.25 110 LEU A C 1
ATOM 888 O O . LEU A 1 110 ? -12.108 6.884 2.499 1.00 84.25 110 LEU A O 1
ATOM 892 N N . GLU A 1 111 ? -13.129 7.372 0.563 1.00 83.12 111 GLU A N 1
ATOM 893 C CA . GLU A 1 111 ? -13.907 6.129 0.453 1.00 83.12 111 GLU A CA 1
ATOM 894 C C . GLU A 1 111 ? -13.072 4.919 -0.012 1.00 83.12 111 GLU A C 1
ATOM 896 O O . GLU A 1 111 ? -13.518 3.776 0.098 1.00 83.12 111 GLU A O 1
ATOM 901 N N . ALA A 1 112 ? -11.846 5.139 -0.499 1.00 86.31 112 ALA A N 1
ATOM 902 C CA . ALA A 1 112 ? -11.003 4.097 -1.085 1.00 86.31 112 ALA A CA 1
ATOM 903 C C . ALA A 1 112 ? -10.366 3.181 -0.032 1.00 86.31 112 ALA A C 1
ATOM 905 O O . ALA A 1 112 ? -9.196 3.330 0.336 1.00 86.31 112 ALA A O 1
ATOM 906 N N . ARG A 1 113 ? -11.125 2.188 0.436 1.00 85.62 113 ARG A N 1
ATOM 907 C CA . ARG A 1 113 ? -10.691 1.188 1.429 1.00 85.62 113 ARG A CA 1
ATOM 908 C C . ARG A 1 113 ? -9.323 0.577 1.106 1.00 85.62 113 ARG A C 1
ATOM 910 O O . ARG A 1 113 ? -8.471 0.459 1.988 1.00 85.62 113 ARG A O 1
ATOM 917 N N . ASP A 1 114 ? -9.096 0.209 -0.152 1.00 85.69 114 ASP A N 1
ATOM 918 C CA . ASP A 1 114 ? -7.860 -0.454 -0.578 1.00 85.69 114 ASP A CA 1
ATOM 919 C C . ASP A 1 114 ? -6.646 0.481 -0.533 1.00 85.69 114 ASP A C 1
ATOM 921 O O . ASP A 1 114 ? -5.531 0.044 -0.229 1.00 85.69 114 ASP A O 1
ATOM 925 N N . LEU A 1 115 ? -6.854 1.779 -0.776 1.00 88.00 115 LEU A N 1
ATOM 926 C CA . LEU A 1 115 ? -5.817 2.801 -0.657 1.00 88.00 115 LEU A CA 1
ATOM 927 C C . LEU A 1 115 ? -5.387 2.976 0.804 1.00 88.00 115 LEU A C 1
ATOM 929 O O . LEU A 1 115 ? -4.187 2.973 1.091 1.00 88.00 115 LEU A O 1
ATOM 933 N N . TRP A 1 116 ? -6.353 3.045 1.723 1.00 87.19 116 TRP A N 1
ATOM 934 C CA . TRP A 1 116 ? -6.106 3.109 3.165 1.00 87.19 116 TRP A CA 1
ATOM 935 C C . TRP A 1 116 ? -5.370 1.874 3.679 1.00 87.19 116 TRP A C 1
ATOM 937 O O . TRP A 1 116 ? -4.359 1.989 4.372 1.00 87.19 116 TRP A O 1
ATOM 947 N N . LEU A 1 117 ? -5.826 0.683 3.289 1.00 85.06 117 LEU A N 1
ATOM 948 C CA . LEU A 1 117 ? -5.186 -0.578 3.646 1.00 85.06 117 LEU A CA 1
ATOM 949 C C . LEU A 1 117 ? -3.748 -0.650 3.118 1.00 85.06 117 LEU A C 1
ATOM 951 O O . LEU A 1 117 ? -2.843 -1.104 3.827 1.00 85.06 117 LEU A O 1
ATOM 955 N N . PHE A 1 118 ? -3.517 -0.208 1.880 1.00 85.81 118 PHE A N 1
ATOM 956 C CA . PHE A 1 118 ? -2.181 -0.198 1.299 1.00 85.81 118 PHE A CA 1
ATOM 957 C C . PHE A 1 118 ? -1.262 0.784 2.035 1.00 85.81 118 PHE A C 1
ATOM 959 O O . PHE A 1 118 ? -0.161 0.399 2.430 1.00 85.81 118 PHE A O 1
ATOM 966 N N . GLY A 1 119 ? -1.739 1.998 2.314 1.00 85.31 119 GLY A N 1
ATOM 967 C CA . GLY A 1 119 ? -1.002 2.998 3.084 1.00 85.31 119 GLY A CA 1
ATOM 968 C C . GLY A 1 119 ? -0.659 2.525 4.492 1.00 85.31 119 GLY A C 1
ATOM 969 O O . GLY A 1 119 ? 0.504 2.585 4.892 1.00 85.31 119 GLY A O 1
ATOM 970 N N . ALA A 1 120 ? -1.628 1.957 5.211 1.00 81.44 120 ALA A N 1
ATOM 971 C CA . ALA A 1 120 ? -1.420 1.435 6.557 1.00 81.44 120 ALA A CA 1
ATOM 972 C C . ALA A 1 120 ? -0.361 0.322 6.586 1.00 81.44 120 ALA A C 1
ATOM 974 O O . ALA A 1 120 ? 0.511 0.332 7.457 1.00 81.44 120 ALA A O 1
ATOM 975 N N . LYS A 1 121 ? -0.376 -0.596 5.607 1.00 80.06 121 LYS A N 1
ATOM 976 C CA . LYS A 1 121 ? 0.657 -1.637 5.464 1.00 80.06 121 LYS A CA 1
ATOM 977 C C . LYS A 1 121 ? 2.037 -1.038 5.211 1.00 80.06 121 LYS A C 1
ATOM 979 O O . LYS A 1 121 ? 3.006 -1.468 5.828 1.00 80.06 121 LYS A O 1
ATOM 984 N N . GLU A 1 122 ? 2.156 -0.060 4.319 1.00 80.50 122 GLU A N 1
ATOM 985 C CA . GLU A 1 122 ? 3.458 0.529 3.990 1.00 80.50 122 GLU A CA 1
ATOM 986 C C . GLU A 1 122 ? 4.006 1.402 5.127 1.00 80.50 122 GLU A C 1
ATOM 988 O O . GLU A 1 122 ? 5.190 1.302 5.447 1.00 80.50 122 GLU A O 1
ATOM 993 N N . MET A 1 123 ? 3.163 2.190 5.804 1.00 78.00 123 MET A N 1
ATOM 994 C CA . MET A 1 123 ? 3.545 2.988 6.979 1.00 78.00 123 MET A CA 1
ATOM 995 C C . MET A 1 123 ? 4.055 2.111 8.128 1.00 78.00 123 MET A C 1
ATOM 997 O O . MET A 1 123 ? 5.032 2.457 8.797 1.00 78.00 123 MET A O 1
ATOM 1001 N N . LEU A 1 124 ? 3.419 0.959 8.325 1.00 72.44 124 LEU A N 1
ATOM 1002 C CA . LEU A 1 124 ? 3.798 -0.041 9.313 1.00 72.44 124 LEU A CA 1
ATOM 1003 C C . LEU A 1 124 ? 5.196 -0.621 9.022 1.00 72.44 124 LEU A C 1
ATOM 1005 O O . LEU A 1 124 ? 6.048 -0.687 9.907 1.00 72.44 124 LEU A O 1
ATOM 1009 N N . ILE A 1 125 ? 5.468 -0.963 7.759 1.00 72.00 125 ILE A N 1
ATOM 1010 C CA . ILE A 1 125 ? 6.779 -1.460 7.309 1.00 72.00 125 ILE A CA 1
ATOM 1011 C C . ILE A 1 125 ? 7.848 -0.364 7.392 1.00 72.00 125 ILE A C 1
ATOM 1013 O O . ILE A 1 125 ? 9.007 -0.640 7.710 1.00 72.00 125 ILE A O 1
ATOM 1017 N N . ALA A 1 126 ? 7.477 0.873 7.067 1.00 65.94 126 ALA A N 1
ATOM 1018 C CA . ALA A 1 126 ? 8.411 1.970 6.902 1.00 65.94 126 ALA A CA 1
ATOM 1019 C C . ALA A 1 126 ? 9.098 2.389 8.202 1.00 65.94 126 ALA A C 1
ATOM 1021 O O . ALA A 1 126 ? 10.306 2.627 8.199 1.00 65.94 126 ALA A O 1
ATOM 1022 N N . ASN A 1 127 ? 8.341 2.443 9.297 1.00 62.00 127 ASN A N 1
ATOM 1023 C CA . ASN A 1 127 ? 8.802 2.985 10.576 1.00 62.00 127 ASN A CA 1
ATOM 1024 C C . ASN A 1 127 ? 9.464 1.952 11.483 1.00 62.00 127 ASN A C 1
ATOM 1026 O O . ASN A 1 127 ? 9.554 2.184 12.684 1.00 62.00 127 ASN A O 1
ATOM 1030 N N . HIS A 1 128 ? 9.868 0.795 10.940 1.00 56.50 128 HIS A N 1
ATOM 1031 C CA . HIS A 1 128 ? 10.311 -0.338 11.757 1.00 56.50 128 HIS A CA 1
ATOM 1032 C C . HIS A 1 128 ? 9.331 -0.627 12.902 1.00 56.50 128 HIS A C 1
ATOM 1034 O O . HIS A 1 128 ? 9.752 -1.035 13.976 1.00 56.50 128 HIS A O 1
ATOM 1040 N N . TYR A 1 129 ? 8.036 -0.382 12.662 1.00 55.09 129 TYR A N 1
ATOM 1041 C CA . TYR A 1 129 ? 6.968 -0.528 13.640 1.00 55.09 129 TYR A CA 1
ATOM 1042 C C . TYR A 1 129 ? 7.144 0.260 14.957 1.00 55.09 129 TYR A C 1
ATOM 1044 O O . TYR A 1 129 ? 6.469 -0.063 15.934 1.00 55.09 129 TYR A O 1
ATOM 1052 N N . ASP A 1 130 ? 7.974 1.313 15.006 1.00 55.41 130 ASP A N 1
ATOM 1053 C CA . ASP A 1 130 ? 8.046 2.218 16.166 1.00 55.41 130 ASP A CA 1
ATOM 1054 C C . A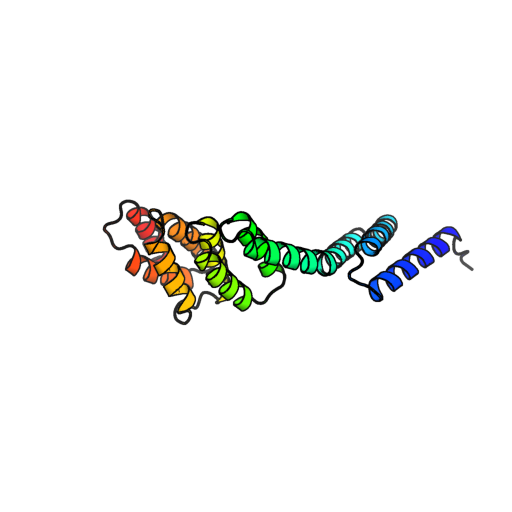SP A 1 130 ? 6.804 3.129 16.203 1.00 55.41 130 ASP A C 1
ATOM 1056 O O . ASP A 1 130 ? 6.817 4.332 15.926 1.00 55.41 130 ASP A O 1
ATOM 1060 N N . THR A 1 131 ? 5.673 2.498 16.503 1.00 54.72 131 THR A N 1
ATOM 1061 C CA . THR A 1 131 ? 4.331 3.075 16.595 1.00 54.72 131 THR A CA 1
ATOM 1062 C C . THR A 1 131 ? 4.222 4.099 17.720 1.00 54.72 131 THR A C 1
ATOM 1064 O O . THR A 1 131 ? 3.351 4.962 17.660 1.00 54.72 131 THR A O 1
ATOM 1067 N N . ARG A 1 132 ? 5.131 4.083 18.710 1.00 48.78 132 ARG A N 1
ATOM 1068 C CA . ARG A 1 132 ? 5.164 5.075 19.800 1.00 48.78 132 ARG A CA 1
ATOM 1069 C C . ARG A 1 132 ? 5.545 6.471 19.324 1.00 48.78 132 ARG A C 1
ATOM 1071 O O . ARG A 1 132 ? 5.092 7.449 19.910 1.00 48.78 132 ARG A O 1
ATOM 1078 N N . ARG A 1 133 ? 6.404 6.575 18.307 1.00 52.34 133 ARG A N 1
ATOM 1079 C CA . ARG A 1 133 ? 6.904 7.865 17.800 1.00 52.34 133 ARG A CA 1
ATOM 1080 C C . ARG A 1 133 ? 6.184 8.342 16.550 1.00 52.34 133 ARG A C 1
ATOM 1082 O O . ARG A 1 133 ? 6.315 9.511 16.190 1.00 52.34 133 ARG A O 1
ATOM 1089 N N . ASN A 1 134 ? 5.409 7.475 15.902 1.00 66.62 134 ASN A N 1
ATOM 1090 C CA . ASN A 1 134 ? 4.727 7.838 14.674 1.00 66.62 134 ASN A CA 1
ATOM 1091 C C . ASN A 1 134 ? 3.284 8.307 14.909 1.00 66.62 134 ASN A C 1
ATOM 1093 O O . ASN A 1 134 ? 2.319 7.590 14.638 1.00 66.62 134 ASN A O 1
ATOM 1097 N N . TYR A 1 135 ? 3.160 9.565 15.335 1.00 71.62 135 TYR A N 1
ATOM 1098 C CA . TYR A 1 135 ? 1.881 10.271 15.443 1.00 71.62 135 TYR A CA 1
ATOM 1099 C C . TYR A 1 135 ? 1.060 10.233 14.142 1.00 71.62 135 TYR A C 1
ATOM 1101 O O . TYR A 1 135 ? -0.157 10.072 14.196 1.00 71.62 135 TYR A O 1
ATOM 1109 N N . LYS A 1 136 ? 1.712 10.315 12.968 1.00 75.50 136 LYS A N 1
ATOM 1110 C CA . LYS A 1 136 ? 1.014 10.271 11.671 1.00 75.50 136 LYS A CA 1
ATOM 1111 C C . LYS A 1 136 ? 0.290 8.939 11.476 1.00 75.50 136 LYS A C 1
ATOM 1113 O O . LYS A 1 136 ? -0.830 8.935 10.992 1.00 75.50 136 LYS A O 1
ATOM 1118 N N . TRP A 1 137 ? 0.907 7.825 11.874 1.00 75.94 137 TRP A N 1
ATOM 1119 C CA . TRP A 1 137 ? 0.304 6.497 11.738 1.00 75.94 137 TRP A CA 1
ATOM 1120 C C . TRP A 1 137 ? -0.841 6.259 12.726 1.00 75.94 137 TRP A C 1
ATOM 1122 O O . TRP A 1 137 ? -1.864 5.709 12.333 1.00 75.94 137 TRP A O 1
ATOM 1132 N N . GLY A 1 138 ? -0.697 6.699 13.982 1.00 73.88 138 GLY A N 1
ATOM 1133 C CA . GLY A 1 138 ? -1.778 6.611 14.971 1.00 73.88 138 GLY A CA 1
ATOM 1134 C C . GLY A 1 138 ? -3.019 7.374 14.511 1.00 73.88 138 GLY A C 1
ATOM 1135 O O . GLY A 1 138 ? -4.093 6.789 14.410 1.00 73.88 138 GLY A O 1
ATOM 1136 N N . LYS A 1 139 ? -2.831 8.634 14.098 1.00 78.69 139 LYS A N 1
ATOM 1137 C CA . LYS A 1 139 ? -3.904 9.452 13.524 1.00 78.69 139 LYS A CA 1
ATOM 1138 C C . LYS A 1 139 ? -4.522 8.800 12.281 1.00 78.69 139 LYS A C 1
ATOM 1140 O O . LYS A 1 139 ? -5.734 8.735 12.164 1.00 78.69 139 LYS A O 1
ATOM 1145 N N . PHE A 1 140 ? -3.694 8.250 11.391 1.00 80.75 140 PHE A N 1
ATOM 1146 C CA . PHE A 1 140 ? -4.168 7.559 10.191 1.00 80.75 140 PHE A CA 1
ATOM 1147 C C . PHE A 1 140 ? -5.069 6.362 10.524 1.00 80.75 140 PHE A C 1
ATOM 1149 O O . PHE A 1 140 ? -6.066 6.144 9.847 1.00 80.75 140 PHE A O 1
ATOM 1156 N N . LEU A 1 141 ? -4.752 5.583 11.564 1.00 78.00 141 LEU A N 1
ATOM 1157 C CA . LEU A 1 141 ? -5.614 4.481 11.996 1.00 78.00 141 LEU A CA 1
ATOM 1158 C C . LEU A 1 141 ? -6.907 4.951 12.662 1.00 78.00 141 LEU A C 1
ATOM 1160 O O . LEU A 1 141 ? -7.946 4.328 12.445 1.00 78.00 141 LEU A O 1
ATOM 1164 N N . GLU A 1 142 ? -6.850 6.019 13.455 1.00 78.44 142 GLU A N 1
ATOM 1165 C CA . GLU A 1 142 ? -8.048 6.646 14.019 1.00 78.44 142 GLU A CA 1
ATOM 1166 C C . GLU A 1 142 ? -8.982 7.113 12.895 1.00 78.44 142 GLU A C 1
ATOM 1168 O O . GLU A 1 142 ? -10.169 6.789 12.911 1.00 78.44 142 GLU A O 1
ATOM 1173 N N . ASP A 1 143 ? -8.434 7.772 11.870 1.00 82.88 143 ASP A N 1
ATOM 1174 C CA . ASP A 1 143 ? -9.183 8.225 10.696 1.00 82.88 143 ASP A CA 1
ATOM 1175 C C . ASP A 1 143 ? -9.826 7.035 9.955 1.00 82.88 143 ASP A C 1
ATOM 1177 O O . ASP A 1 143 ? -11.021 7.061 9.662 1.00 82.88 143 ASP A O 1
ATOM 1181 N N . VAL A 1 144 ? -9.084 5.940 9.730 1.00 82.56 144 VAL A N 1
ATOM 1182 C CA . VAL A 1 144 ? -9.631 4.694 9.148 1.00 82.56 144 VAL A CA 1
ATOM 1183 C C . VAL A 1 144 ? -10.796 4.151 9.974 1.00 82.56 144 VAL A C 1
ATOM 1185 O O . VAL A 1 144 ? -11.805 3.720 9.413 1.00 82.56 144 VAL A O 1
ATOM 1188 N N . TYR A 1 145 ? -10.658 4.144 11.299 1.00 78.00 145 TYR A N 1
ATOM 1189 C CA . TYR A 1 145 ? -11.681 3.615 12.193 1.00 78.00 145 TYR A CA 1
ATOM 1190 C C . TYR A 1 145 ? -12.965 4.451 12.166 1.00 78.00 145 TYR A C 1
ATOM 1192 O O . TYR A 1 145 ? -14.057 3.888 12.201 1.00 78.00 145 TYR A O 1
ATOM 1200 N N . LEU A 1 146 ? -12.837 5.775 12.054 1.00 80.69 146 LEU A N 1
ATOM 1201 C CA . LEU A 1 146 ? -13.967 6.702 11.982 1.00 80.69 146 LEU A CA 1
ATOM 1202 C C . LEU A 1 146 ? -14.666 6.694 10.617 1.00 80.69 146 LEU A C 1
ATOM 1204 O O . LEU A 1 146 ? -15.882 6.870 10.557 1.00 80.69 146 LEU A O 1
ATOM 1208 N N . ILE A 1 147 ? -13.914 6.514 9.529 1.00 81.75 147 ILE A N 1
ATOM 1209 C CA . ILE A 1 147 ? -14.447 6.594 8.163 1.00 81.75 147 ILE A CA 1
ATOM 1210 C C . ILE A 1 147 ? -15.149 5.294 7.756 1.00 81.75 147 ILE A C 1
ATOM 1212 O O . ILE A 1 147 ? -16.192 5.343 7.104 1.00 81.75 147 ILE A O 1
ATOM 1216 N N . PHE A 1 148 ? -14.607 4.127 8.122 1.00 79.38 148 PHE A N 1
ATOM 1217 C CA . PHE A 1 148 ? -15.115 2.845 7.632 1.00 79.38 148 PHE A CA 1
ATOM 1218 C C . PHE A 1 148 ? -15.969 2.104 8.671 1.00 79.38 148 PHE A C 1
ATOM 1220 O O . PHE A 1 148 ? -15.449 1.710 9.715 1.00 79.38 148 PHE A O 1
ATOM 1227 N N . PRO A 1 149 ? -17.236 1.771 8.348 1.00 65.75 149 PRO A N 1
ATOM 1228 C CA . PRO A 1 149 ? -18.077 0.924 9.197 1.00 65.75 149 PRO A CA 1
ATOM 1229 C C . PRO A 1 149 ? -17.480 -0.472 9.444 1.00 65.75 149 PRO A C 1
ATOM 1231 O O . PRO A 1 149 ? -17.621 -1.017 10.529 1.00 65.75 149 PRO A O 1
ATOM 1234 N N . ASN A 1 150 ? -16.751 -1.018 8.459 1.00 68.69 150 ASN A N 1
ATOM 1235 C CA . ASN A 1 150 ? -16.061 -2.315 8.538 1.00 68.69 150 ASN A CA 1
ATOM 1236 C C . ASN A 1 150 ? -14.549 -2.142 8.778 1.00 68.69 150 ASN A C 1
ATOM 1238 O O . ASN A 1 150 ? -13.722 -2.903 8.265 1.00 68.69 150 ASN A O 1
ATOM 1242 N N . SER A 1 151 ? -14.159 -1.100 9.515 1.00 72.88 151 SER A N 1
ATOM 1243 C CA . SER A 1 151 ? -12.757 -0.785 9.822 1.00 72.88 151 SER A CA 1
ATOM 1244 C C . SER A 1 151 ? -12.015 -1.937 10.504 1.00 72.88 151 SER A C 1
ATOM 1246 O O . SER A 1 151 ? -10.794 -2.058 10.368 1.00 72.88 151 SER A O 1
ATOM 1248 N N . LEU A 1 152 ? -12.742 -2.835 11.174 1.00 77.38 152 LEU A N 1
ATOM 1249 C CA . LEU A 1 152 ? -12.154 -3.996 11.824 1.00 77.38 152 LEU A CA 1
ATOM 1250 C C . LEU A 1 152 ? -11.494 -4.971 10.844 1.00 77.38 152 LEU A C 1
ATOM 1252 O O . LEU A 1 152 ? -10.458 -5.538 11.181 1.00 77.38 152 LEU A O 1
ATOM 1256 N N . ASP A 1 153 ? -12.010 -5.118 9.623 1.00 78.00 153 ASP A N 1
ATOM 1257 C CA . ASP A 1 153 ? -11.393 -5.988 8.616 1.00 78.00 153 ASP A CA 1
ATOM 1258 C C . ASP A 1 153 ? -9.999 -5.485 8.226 1.00 78.00 153 ASP A C 1
ATOM 1260 O O . ASP A 1 153 ? -9.054 -6.267 8.106 1.00 78.00 153 ASP A O 1
ATOM 1264 N N . ILE A 1 154 ? -9.849 -4.161 8.087 1.00 80.38 154 ILE A N 1
ATOM 1265 C CA . ILE A 1 154 ? -8.551 -3.527 7.823 1.00 80.38 154 ILE A CA 1
ATOM 1266 C C . ILE A 1 154 ? -7.621 -3.780 9.017 1.00 80.38 154 ILE A C 1
ATOM 1268 O O . ILE A 1 154 ? -6.471 -4.180 8.830 1.00 80.38 154 ILE A O 1
ATOM 1272 N N . LEU A 1 155 ? -8.108 -3.600 10.249 1.00 80.44 155 LEU A N 1
ATOM 1273 C CA . LEU A 1 155 ? -7.318 -3.840 11.460 1.00 80.44 155 LEU A CA 1
ATOM 1274 C C . LEU A 1 155 ? -6.882 -5.306 11.596 1.00 80.44 155 LEU A C 1
ATOM 1276 O O . LEU A 1 155 ? -5.744 -5.566 11.987 1.00 80.44 155 LEU A O 1
ATOM 1280 N N . LEU A 1 156 ? -7.745 -6.263 11.254 1.00 81.06 156 LEU A N 1
ATOM 1281 C CA . LEU A 1 156 ? -7.439 -7.694 11.267 1.00 81.06 156 LEU A CA 1
ATOM 1282 C C . LEU A 1 156 ? -6.380 -8.057 10.223 1.00 81.06 156 LEU A C 1
ATOM 1284 O O . LEU A 1 156 ? -5.453 -8.807 10.533 1.00 81.06 156 LE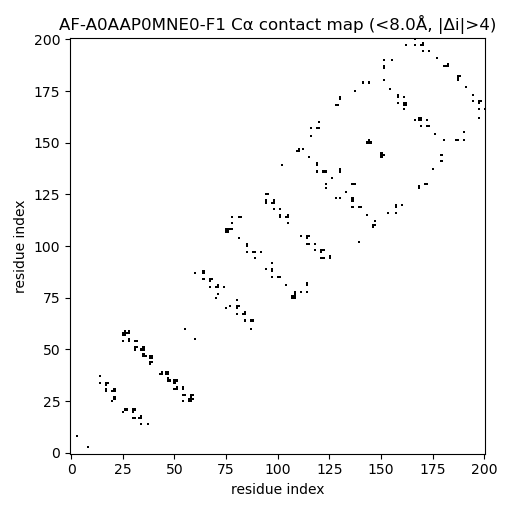U A O 1
ATOM 1288 N N . GLU A 1 157 ? -6.475 -7.509 9.013 1.00 82.62 157 GLU A N 1
ATOM 1289 C CA . GLU A 1 157 ? -5.492 -7.747 7.955 1.00 82.62 157 GLU A CA 1
ATOM 1290 C C . GLU A 1 157 ? -4.128 -7.118 8.283 1.00 82.62 157 GLU A C 1
ATOM 1292 O O . GLU A 1 157 ? -3.070 -7.714 8.046 1.00 82.62 157 GLU A O 1
ATOM 1297 N N . LEU A 1 158 ? -4.131 -5.927 8.885 1.00 79.62 158 LEU A N 1
ATOM 1298 C CA . LEU A 1 158 ? -2.917 -5.299 9.401 1.00 79.62 158 LEU A CA 1
ATOM 1299 C C . LEU A 1 158 ? -2.302 -6.132 10.528 1.00 79.62 158 LEU A C 1
ATOM 1301 O O . LEU A 1 158 ? -1.102 -6.404 10.494 1.00 79.62 158 LEU A O 1
ATOM 1305 N N . ALA A 1 159 ? -3.114 -6.600 11.476 1.00 78.25 159 ALA A N 1
ATOM 1306 C CA . ALA A 1 159 ? -2.671 -7.457 12.568 1.00 78.25 159 ALA A CA 1
ATOM 1307 C C . ALA A 1 159 ? -2.000 -8.746 12.070 1.00 78.25 159 ALA A C 1
ATOM 1309 O O . ALA A 1 159 ? -0.939 -9.129 12.569 1.00 78.25 159 ALA A O 1
ATOM 1310 N N . GLU A 1 160 ? -2.572 -9.405 11.059 1.00 80.25 160 GLU A N 1
ATOM 1311 C CA . GLU A 1 160 ? -1.964 -10.582 10.424 1.00 80.25 160 GLU A CA 1
ATOM 1312 C C . GLU A 1 160 ? -0.594 -10.264 9.823 1.00 80.25 160 GLU A C 1
ATOM 1314 O O . GLU A 1 160 ? 0.359 -11.030 9.981 1.00 80.25 160 GLU A O 1
ATOM 1319 N N . LYS A 1 161 ? -0.452 -9.108 9.170 1.00 77.25 161 LYS A N 1
ATOM 1320 C CA . LYS A 1 161 ? 0.836 -8.698 8.605 1.00 77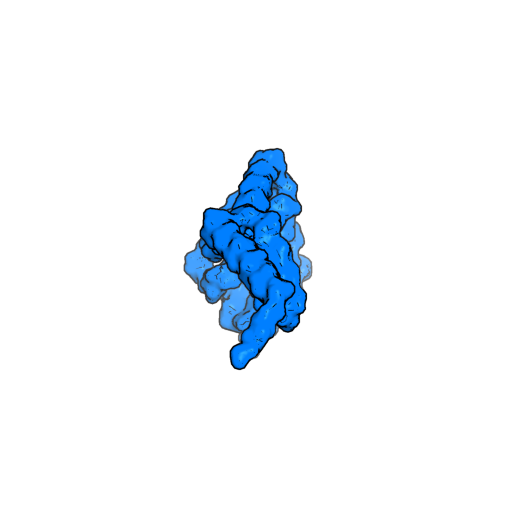.25 161 LYS A CA 1
ATOM 1321 C C . LYS A 1 161 ? 1.892 -8.393 9.660 1.00 77.25 161 LYS A C 1
ATOM 1323 O O . LYS A 1 161 ? 3.060 -8.703 9.419 1.00 77.25 161 LYS A O 1
ATOM 1328 N N . VAL A 1 162 ? 1.514 -7.807 10.796 1.00 74.75 162 VAL A N 1
ATOM 1329 C CA . VAL A 1 162 ? 2.458 -7.535 11.892 1.00 74.75 162 VAL A CA 1
ATOM 1330 C C . VAL A 1 162 ? 2.879 -8.837 12.569 1.00 74.75 162 VAL A C 1
ATOM 1332 O O . VAL A 1 162 ? 4.073 -9.092 12.705 1.00 74.75 162 VAL A O 1
ATOM 1335 N N . THR A 1 163 ? 1.914 -9.689 12.928 1.00 75.00 163 THR A N 1
ATOM 1336 C CA . THR A 1 163 ? 2.163 -10.965 13.627 1.00 75.00 163 THR A CA 1
ATOM 1337 C C . THR A 1 163 ? 3.059 -11.916 12.834 1.00 75.00 163 THR A C 1
ATOM 1339 O O . THR A 1 163 ? 3.896 -12.587 13.426 1.00 75.00 163 THR A O 1
ATOM 1342 N N . GLN A 1 164 ? 2.962 -11.932 11.499 1.00 76.25 164 GLN A N 1
ATOM 1343 C CA . GLN A 1 164 ? 3.855 -12.722 10.637 1.00 76.25 164 GLN A CA 1
ATOM 1344 C C . GLN A 1 164 ? 5.325 -12.281 10.677 1.00 76.25 164 GLN A C 1
ATOM 1346 O O . GLN A 1 164 ? 6.196 -13.051 10.275 1.00 76.25 164 GLN A O 1
ATOM 1351 N N . ARG A 1 165 ? 5.614 -11.038 11.075 1.00 69.19 165 ARG A N 1
ATOM 1352 C CA . ARG A 1 165 ? 6.969 -10.475 11.023 1.00 69.19 165 ARG A CA 1
ATOM 1353 C C . ARG A 1 165 ? 7.596 -10.279 12.393 1.00 69.19 165 ARG A C 1
ATOM 1355 O O . ARG A 1 165 ? 8.787 -10.539 12.522 1.00 69.19 165 ARG A O 1
ATOM 1362 N N . ASP A 1 166 ? 6.838 -9.785 13.368 1.00 71.31 166 ASP A N 1
ATOM 1363 C CA . ASP A 1 166 ? 7.375 -9.415 14.677 1.00 71.31 166 ASP A CA 1
ATOM 1364 C C . ASP A 1 166 ? 6.296 -9.431 15.777 1.00 71.31 166 ASP A C 1
ATOM 1366 O O . ASP A 1 166 ? 5.311 -8.688 15.721 1.00 71.31 166 ASP A O 1
ATOM 1370 N N . SER A 1 167 ? 6.505 -10.252 16.811 1.00 69.50 167 SER A N 1
ATOM 1371 C CA . SER A 1 167 ? 5.598 -10.379 17.959 1.00 69.50 167 SER A CA 1
ATOM 1372 C C . SER A 1 167 ? 5.639 -9.170 18.903 1.00 69.50 167 SER A C 1
ATOM 1374 O O . SER A 1 167 ? 4.628 -8.825 19.518 1.00 69.50 167 SER A O 1
ATOM 1376 N N . GLY A 1 168 ? 6.771 -8.464 19.008 1.00 68.00 168 GLY A N 1
ATOM 1377 C CA . GLY A 1 168 ? 6.910 -7.276 19.853 1.00 68.00 168 GLY A CA 1
ATOM 1378 C C . GLY A 1 168 ? 6.041 -6.122 19.362 1.00 68.00 168 GLY A C 1
ATOM 1379 O O . GLY A 1 168 ? 5.315 -5.500 20.138 1.00 68.00 168 GLY A O 1
ATOM 1380 N N . HIS A 1 169 ? 6.054 -5.901 18.054 1.00 70.44 169 HIS A N 1
ATOM 1381 C CA . HIS A 1 169 ? 5.294 -4.843 17.403 1.00 70.44 169 HIS A CA 1
ATOM 1382 C C . HIS A 1 169 ? 3.813 -5.170 17.234 1.00 70.44 169 HIS A C 1
ATOM 1384 O O . HIS A 1 169 ? 2.971 -4.273 17.304 1.00 70.44 169 HIS A O 1
ATOM 1390 N N . ALA A 1 170 ? 3.479 -6.453 17.084 1.00 74.19 170 ALA A N 1
ATOM 1391 C CA . ALA A 1 170 ? 2.094 -6.900 17.052 1.00 74.19 170 ALA A CA 1
ATOM 1392 C C . ALA A 1 170 ? 1.374 -6.561 18.364 1.00 74.19 170 ALA A C 1
ATOM 1394 O O . ALA A 1 170 ? 0.251 -6.060 18.332 1.00 74.19 170 ALA A O 1
ATOM 1395 N N . ARG A 1 171 ? 2.045 -6.712 19.514 1.00 76.56 171 ARG A N 1
ATOM 1396 C CA . ARG A 1 171 ? 1.482 -6.332 20.820 1.00 76.56 171 ARG A CA 1
ATOM 1397 C C . ARG A 1 171 ? 1.152 -4.846 20.917 1.00 76.56 171 ARG A C 1
ATOM 1399 O O . ARG A 1 171 ? 0.079 -4.497 21.400 1.00 76.56 171 ARG A O 1
ATOM 1406 N N . GLU A 1 172 ? 2.032 -3.969 20.439 1.00 73.38 172 GLU A N 1
ATOM 1407 C CA . GLU A 1 172 ? 1.767 -2.526 20.475 1.00 73.38 172 GLU A CA 1
ATOM 1408 C C . GLU A 1 172 ? 0.666 -2.123 19.483 1.00 73.38 172 GLU A C 1
ATOM 1410 O O . GLU A 1 172 ? -0.193 -1.316 19.835 1.00 73.38 172 GLU A O 1
ATOM 1415 N N . PHE A 1 173 ? 0.627 -2.731 18.290 1.00 78.94 173 PHE A N 1
ATOM 1416 C CA . PHE A 1 173 ? -0.489 -2.565 17.353 1.00 78.94 173 PHE A CA 1
ATOM 1417 C C . PHE A 1 173 ? -1.823 -2.920 18.022 1.00 78.94 173 PHE A C 1
ATOM 1419 O O . PHE A 1 173 ? -2.743 -2.101 18.048 1.00 78.94 173 PHE A O 1
ATOM 1426 N N . PHE A 1 174 ? -1.914 -4.115 18.617 1.00 80.06 174 PHE A N 1
ATOM 1427 C CA . PHE A 1 174 ? -3.126 -4.561 19.298 1.00 80.06 174 PHE A CA 1
ATOM 1428 C C . PHE A 1 174 ? -3.473 -3.663 20.484 1.00 80.06 174 PHE A C 1
ATOM 1430 O O . PHE A 1 174 ? -4.646 -3.368 20.688 1.00 80.06 174 PHE A O 1
ATOM 1437 N N . ARG A 1 175 ? -2.485 -3.163 21.236 1.00 79.62 175 ARG A N 1
ATOM 1438 C CA . ARG A 1 175 ? -2.724 -2.226 22.340 1.00 79.62 175 ARG A CA 1
ATOM 1439 C C . ARG A 1 175 ? -3.442 -0.962 21.870 1.00 79.62 175 ARG A C 1
ATOM 1441 O O . ARG A 1 175 ? -4.429 -0.587 22.492 1.00 79.62 175 ARG A O 1
ATOM 1448 N N . GLN A 1 176 ? -2.972 -0.339 20.790 1.00 76.06 176 GLN A N 1
ATOM 1449 C CA . GLN A 1 176 ? -3.584 0.874 20.237 1.00 76.06 176 GLN A CA 1
ATOM 1450 C C . GLN A 1 176 ? -4.964 0.590 19.648 1.00 76.06 176 GLN A C 1
ATOM 1452 O O . GLN A 1 176 ? -5.936 1.272 19.957 1.00 76.06 176 GLN A O 1
ATOM 1457 N N . ALA A 1 177 ? -5.082 -0.473 18.859 1.00 78.12 177 ALA A N 1
ATOM 1458 C CA . ALA A 1 177 ? -6.342 -0.828 18.225 1.00 78.12 177 ALA A CA 1
ATOM 1459 C C . ALA A 1 177 ? -7.431 -1.251 19.226 1.00 78.12 177 ALA A C 1
ATOM 1461 O O . ALA A 1 177 ? -8.599 -0.943 19.010 1.00 78.12 177 ALA A O 1
ATOM 1462 N N . ARG A 1 178 ? -7.079 -1.837 20.378 1.00 80.12 178 ARG A N 1
ATOM 1463 C CA . ARG A 1 178 ? -8.039 -2.092 21.469 1.00 80.12 178 ARG A CA 1
ATOM 1464 C C . ARG A 1 178 ? -8.633 -0.815 22.064 1.00 80.12 178 ARG A C 1
ATOM 1466 O O . ARG A 1 178 ? -9.803 -0.830 22.437 1.00 80.12 178 ARG A O 1
ATOM 1473 N N . LEU A 1 179 ? -7.852 0.267 22.150 1.00 76.94 179 LEU A N 1
ATOM 1474 C CA . LEU A 1 179 ? -8.351 1.562 22.630 1.00 76.94 179 LEU A CA 1
ATOM 1475 C C . LEU A 1 179 ? -9.396 2.150 21.671 1.00 76.94 179 LEU A C 1
ATOM 1477 O O . LEU A 1 179 ? -10.310 2.827 22.127 1.00 76.94 179 LEU A O 1
ATOM 1481 N N . MET A 1 180 ? -9.278 1.857 20.372 1.00 73.06 180 MET A N 1
ATOM 1482 C CA . MET A 1 180 ? -10.195 2.339 19.335 1.00 73.06 180 MET A CA 1
ATOM 1483 C C . MET A 1 180 ? -11.462 1.475 19.214 1.00 73.06 180 MET A C 1
ATOM 1485 O O . MET A 1 180 ? -12.569 2.005 19.198 1.00 73.06 180 MET A O 1
ATOM 1489 N N . VAL A 1 181 ? -11.313 0.145 19.159 1.00 73.94 181 VAL A N 1
ATOM 1490 C CA . VAL A 1 181 ? -12.414 -0.800 18.872 1.00 73.94 181 VAL A CA 1
ATOM 1491 C C . VAL A 1 181 ? -13.401 -0.938 20.039 1.00 73.94 181 VAL A C 1
ATOM 1493 O O . VAL A 1 181 ? -14.601 -1.125 19.829 1.00 73.94 181 VAL A O 1
ATOM 1496 N N . GLY A 1 182 ? -12.917 -0.865 21.283 1.00 70.25 182 GLY A N 1
ATOM 1497 C CA . GLY A 1 182 ? -13.737 -1.162 22.461 1.00 70.25 182 GLY A CA 1
ATOM 1498 C C . GLY A 1 182 ? -14.298 -2.596 22.462 1.00 70.25 182 GLY A C 1
ATOM 1499 O O . GLY A 1 182 ? -13.823 -3.480 21.746 1.00 70.25 182 GLY A O 1
ATOM 1500 N N . THR A 1 183 ? -15.300 -2.856 23.304 1.00 65.81 183 THR A N 1
ATOM 1501 C CA . THR A 1 183 ? -15.936 -4.185 23.455 1.00 65.81 183 THR A CA 1
ATOM 1502 C C . THR A 1 183 ? -17.320 -4.285 22.810 1.00 65.81 183 THR A C 1
ATOM 1504 O O . THR A 1 183 ? -17.902 -5.365 22.779 1.00 65.81 183 THR A O 1
ATOM 1507 N N . SER A 1 184 ? -17.857 -3.177 22.296 1.00 60.25 184 SER A N 1
ATOM 1508 C CA . SER A 1 184 ? -19.256 -3.081 21.859 1.00 60.25 184 SER A CA 1
ATOM 1509 C C . SER A 1 184 ? -19.486 -3.468 20.392 1.00 60.25 184 SER A C 1
ATOM 1511 O O . SER A 1 184 ? -20.635 -3.587 19.976 1.00 60.25 184 SER A O 1
ATOM 1513 N N . HIS A 1 185 ? -18.424 -3.644 19.596 1.00 65.81 185 HIS A N 1
ATOM 1514 C CA . HIS A 1 185 ? -18.548 -3.966 18.171 1.00 65.81 185 HIS A CA 1
ATOM 1515 C C . HIS A 1 185 ? -18.772 -5.480 17.961 1.00 65.81 185 HIS A C 1
ATOM 1517 O O . HIS A 1 185 ? -18.014 -6.268 18.535 1.00 65.81 185 HIS A O 1
ATOM 1523 N N . PRO A 1 186 ? -19.736 -5.921 17.127 1.00 66.00 186 PRO A N 1
ATOM 1524 C CA . PRO A 1 186 ? -20.042 -7.343 16.908 1.00 66.00 186 PRO A CA 1
ATOM 1525 C C . PRO A 1 186 ? -18.826 -8.178 16.482 1.00 66.00 186 PRO A C 1
ATOM 1527 O O . PRO A 1 186 ? -18.565 -9.240 17.043 1.00 66.00 186 PRO A O 1
ATOM 1530 N N . ASP A 1 187 ? -18.019 -7.645 15.565 1.00 66.75 187 ASP A N 1
ATOM 1531 C CA . ASP A 1 187 ? -16.833 -8.341 15.052 1.00 66.75 187 ASP A CA 1
ATOM 1532 C C . ASP A 1 187 ? -15.608 -8.248 15.981 1.00 66.75 187 ASP A C 1
ATOM 1534 O O . ASP A 1 187 ? -14.594 -8.917 15.757 1.00 66.75 187 ASP A O 1
ATOM 1538 N N . SER A 1 188 ? -15.692 -7.467 17.070 1.00 75.06 188 SER A N 1
ATOM 1539 C CA . SER A 1 188 ? -14.565 -7.243 17.988 1.00 75.06 188 SER A CA 1
ATOM 1540 C C . SER A 1 188 ? -14.025 -8.546 18.576 1.00 75.06 188 SER A C 1
ATOM 1542 O O . SER A 1 188 ? -12.827 -8.653 18.824 1.00 75.06 188 SER A O 1
ATOM 1544 N N . VAL A 1 189 ? -14.868 -9.567 18.747 1.00 78.94 189 VAL A N 1
ATOM 1545 C CA . VAL A 1 189 ? -14.492 -10.853 19.347 1.00 78.94 189 VAL A CA 1
ATOM 1546 C C . VAL A 1 189 ? -13.301 -11.488 18.626 1.00 78.94 189 VAL A C 1
ATOM 1548 O O . VAL A 1 189 ? -12.341 -11.898 19.279 1.00 78.94 189 VAL A O 1
ATOM 1551 N N . GLN A 1 190 ? -13.307 -11.530 17.290 1.00 79.00 190 GLN A N 1
ATOM 1552 C CA . GLN A 1 190 ? -12.193 -12.108 16.528 1.00 79.00 190 GLN A CA 1
ATOM 1553 C C . GLN A 1 190 ? -10.903 -11.305 16.710 1.00 79.00 190 GLN A C 1
ATOM 1555 O O . GLN A 1 190 ? -9.816 -11.874 16.849 1.00 79.00 190 GLN A O 1
ATOM 1560 N N . PHE A 1 191 ? -11.032 -9.982 16.756 1.00 82.25 191 PHE A N 1
ATOM 1561 C CA . PHE A 1 191 ? -9.919 -9.076 16.988 1.00 82.25 191 PHE A CA 1
ATOM 1562 C C . PHE A 1 191 ? -9.306 -9.270 18.384 1.00 82.25 191 PHE A C 1
ATOM 1564 O O . PHE A 1 191 ? -8.091 -9.438 18.510 1.00 82.25 191 PHE A O 1
ATOM 1571 N N . TRP A 1 192 ? -10.141 -9.349 19.423 1.00 83.50 192 TRP A N 1
ATOM 1572 C CA . TRP A 1 192 ? -9.724 -9.612 20.801 1.00 83.50 192 TRP A CA 1
ATOM 1573 C C . TRP A 1 192 ? -9.080 -10.996 20.964 1.00 83.50 192 TRP A C 1
ATOM 1575 O O . TRP A 1 192 ? -8.072 -11.114 21.662 1.00 83.50 192 TRP A O 1
ATOM 1585 N N . ILE A 1 193 ? -9.584 -12.027 20.275 1.00 83.75 193 ILE A N 1
ATOM 1586 C CA . ILE A 1 193 ? -8.971 -13.366 20.268 1.00 83.75 193 ILE A CA 1
ATOM 1587 C C . ILE A 1 193 ? -7.561 -13.314 19.669 1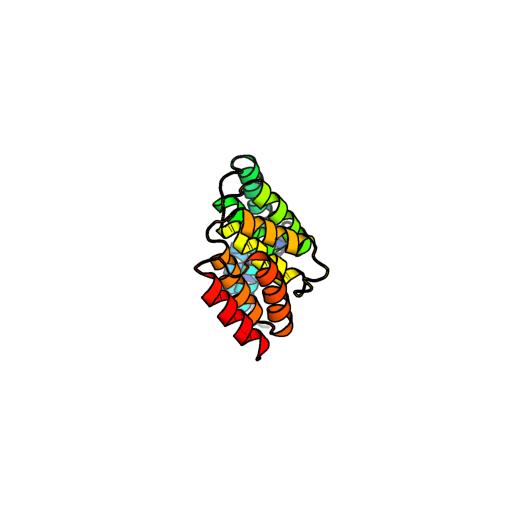.00 83.75 193 ILE A C 1
ATOM 1589 O O . ILE A 1 193 ? -6.615 -13.781 20.304 1.00 83.75 193 ILE A O 1
ATOM 1593 N N . LYS A 1 194 ? -7.387 -12.721 18.479 1.00 82.25 194 LYS A N 1
ATOM 1594 C CA . LYS A 1 194 ? -6.060 -12.596 17.845 1.00 82.25 194 LYS A CA 1
ATOM 1595 C C . LYS A 1 194 ? -5.090 -11.788 18.701 1.00 82.25 194 LYS A C 1
ATOM 1597 O O . LYS A 1 194 ? -3.933 -12.172 18.857 1.00 82.25 194 LYS A O 1
ATOM 1602 N N . SER A 1 195 ? -5.588 -10.713 19.298 1.00 83.44 195 SER A N 1
ATOM 1603 C CA . SER A 1 195 ? -4.863 -9.902 20.267 1.00 83.44 195 SER A CA 1
ATOM 1604 C C . SER A 1 195 ? -4.366 -10.737 21.455 1.00 83.44 195 SER A C 1
ATOM 1606 O O . SER A 1 195 ? -3.185 -10.689 21.789 1.00 83.44 195 SER A O 1
ATOM 1608 N N . ALA A 1 196 ? -5.239 -11.533 22.078 1.00 84.62 196 ALA A N 1
ATOM 1609 C CA . ALA A 1 196 ? -4.883 -12.371 23.224 1.00 84.62 196 ALA A CA 1
ATOM 1610 C C . ALA A 1 196 ? -3.883 -13.482 22.861 1.00 84.62 196 ALA A C 1
ATOM 1612 O O . ALA A 1 196 ? -3.007 -13.810 23.658 1.00 84.62 196 ALA A O 1
ATOM 1613 N N . ILE A 1 197 ? -3.987 -14.052 21.655 1.00 83.75 197 ILE A N 1
ATOM 1614 C CA . ILE A 1 197 ? -3.011 -15.025 21.143 1.00 83.75 197 ILE A CA 1
ATOM 1615 C C . ILE A 1 197 ? -1.629 -14.374 21.021 1.00 83.75 197 ILE A C 1
ATOM 1617 O O . ILE A 1 197 ? -0.646 -14.951 21.475 1.00 83.75 197 ILE A O 1
ATOM 1621 N N . CYS A 1 198 ? -1.566 -13.157 20.478 1.00 79.62 198 CYS A N 1
ATOM 1622 C CA . CYS A 1 198 ? -0.319 -12.415 20.310 1.00 79.62 198 CYS A CA 1
ATOM 1623 C C . CYS A 1 198 ? 0.378 -12.063 21.637 1.00 79.62 198 CYS A C 1
ATOM 1625 O O . CYS A 1 198 ? 1.591 -11.880 21.664 1.00 79.62 198 CYS A O 1
ATOM 1627 N N . GLU A 1 199 ? -0.357 -11.939 22.742 1.00 77.75 199 GLU A N 1
ATOM 1628 C CA . GLU A 1 199 ? 0.231 -11.666 24.062 1.00 77.75 199 GLU A CA 1
ATOM 1629 C C . GLU A 1 199 ? 0.874 -12.902 24.706 1.00 77.75 199 GLU A C 1
ATOM 1631 O O . GLU A 1 199 ? 1.702 -12.758 25.604 1.00 77.75 199 GLU A O 1
ATOM 1636 N N . ARG A 1 200 ? 0.505 -14.105 24.249 1.00 71.06 200 ARG A N 1
ATOM 1637 C CA . ARG A 1 200 ? 1.014 -15.385 24.769 1.00 71.06 200 ARG A CA 1
ATOM 1638 C C . ARG A 1 200 ? 2.284 -15.872 24.067 1.00 71.06 200 ARG A C 1
ATOM 1640 O O . ARG A 1 200 ? 2.951 -16.749 24.608 1.00 71.06 200 ARG A O 1
ATOM 1647 N N . THR A 1 201 ? 2.576 -15.345 22.880 1.00 59.12 201 THR A N 1
ATOM 1648 C CA . THR A 1 201 ? 3.756 -15.649 22.049 1.00 59.12 201 THR A CA 1
ATOM 1649 C C . THR A 1 201 ? 4.886 -14.662 22.288 1.00 59.12 201 THR A C 1
ATOM 1651 O O . THR A 1 201 ? 6.043 -15.112 22.396 1.00 59.12 201 THR A O 1
#

Solvent-accessible surface area (backbone atoms only — not comparable to full-atom values): 11267 Å² total; per-residue (Å²): 131,84,80,74,52,70,66,61,52,53,50,52,49,54,54,51,52,37,50,50,48,37,72,75,41,60,60,46,61,82,42,42,55,60,44,25,52,52,38,39,73,73,67,38,58,70,58,18,50,52,44,45,56,54,43,56,57,59,30,60,43,60,56,47,49,53,52,40,57,51,45,43,73,76,42,49,72,47,56,68,54,53,50,54,44,50,60,50,45,65,74,77,54,59,60,68,61,50,47,57,48,39,58,56,50,41,76,54,28,77,81,37,61,68,54,54,49,50,39,52,53,50,50,44,64,60,53,77,49,50,63,90,77,35,63,70,57,55,51,52,52,52,51,44,52,74,73,35,96,67,30,64,60,54,51,50,56,49,47,53,59,33,52,78,73,36,57,72,48,29,43,54,51,42,56,56,50,49,72,71,59,54,85,84,44,88,70,38,60,64,52,53,50,54,44,57,54,47,73,76,107

Nearest PDB structures (foldseek):
  8y6o-assembly1_G  TM=4.223E-01  e=6.346E-03  Homo sapiens
  3vty-assembly4_D  TM=3.935E-01  e=3.014E-02  Candidatus Magnetobacterium bavaricum
  8ggd-assembly1_E  TM=3.868E-01  e=6.416E-02  Trypanosoma cruzi cruzi
  3ieg-assembly2_B  TM=3.122E-01  e=7.750E-02  Mus musculus
  4hny-assembly2_C  TM=4.250E-01  e=3.681E-01  Saccharomyces cerevisiae S288C

InterPro domains:
  IPR011990 Tetratricopeptide-like helical domain superfamily [G3DSA:1.25.40.10] (7-201)
  IPR011990 Tetratricopeptide-like helical domain superfamily [SSF48452] (19-198)

Secondary structure (DSSP, 8-state):
-----HHHHHHHHHHHHHHHHHHH-TT-HHHHHHHHHHHHHTT-HHHHHHHHHHHHHSHHHHHHHHHHHHHHHH-TT-HHHHHHHHHHHHHHS-HHHHHHHHHHHHHH-TT-HHHHHHHHHHHHHHTTT-TTT-HHHHHHHHHHHHH-TTHHHHHHHHHHHHHTT-HHHHHHHHHHHHHHH-S-STTHHHHHHHHHHHHH-

Sequence (201 aa):
MTRVNPEEYLEALQKSDLLRSIKMNRKNAKTWIPYARHVKRAGELNAAKIVIEEGCKEPLYADALQVLARATMLFPSEEVIWLATARLVKKNDTRNVLIDFFIYAVEKCLEARDLWLFGAKEMLIANHYDTRRNYKWGKFLEDVYLIFPNSLDILLELAEKVTQRDSGHAREFFRQARLMVGTSHPDSVQFWIKSAICERT